Protein AF-A0A2V4DIE8-F1 (afdb_monomer)

Structure (mmCIF, N/CA/C/O backbone):
data_AF-A0A2V4DIE8-F1
#
_entry.id   AF-A0A2V4DIE8-F1
#
loop_
_atom_site.group_PDB
_atom_site.id
_atom_site.type_symbol
_atom_site.label_atom_id
_atom_site.label_alt_id
_atom_site.label_comp_id
_atom_site.label_asym_id
_atom_site.label_entity_id
_atom_site.label_seq_id
_atom_site.pdbx_PDB_ins_code
_atom_site.Cartn_x
_atom_site.Cartn_y
_atom_site.Cartn_z
_atom_site.occupancy
_atom_site.B_iso_or_equiv
_atom_site.auth_seq_id
_atom_site.auth_comp_id
_atom_site.auth_asym_id
_atom_site.auth_atom_id
_atom_site.pdbx_PDB_model_num
ATOM 1 N N . MET A 1 1 ? -5.020 -18.755 2.364 1.00 47.66 1 MET A N 1
ATOM 2 C CA . MET A 1 1 ? -3.792 -18.000 2.712 1.00 47.66 1 MET A CA 1
ATOM 3 C C . MET A 1 1 ? -2.512 -18.781 2.422 1.00 47.66 1 MET A C 1
ATOM 5 O O . MET A 1 1 ? -1.696 -18.248 1.689 1.00 47.66 1 MET A O 1
ATOM 9 N N . MET A 1 2 ? -2.344 -20.028 2.895 1.00 43.94 2 MET A N 1
ATOM 10 C CA . MET A 1 2 ? -1.095 -20.797 2.690 1.00 43.94 2 MET A CA 1
ATOM 11 C C . MET A 1 2 ? -0.651 -20.941 1.221 1.00 43.94 2 MET A C 1
ATOM 13 O O . MET A 1 2 ? 0.518 -20.710 0.936 1.00 43.94 2 MET A O 1
ATOM 17 N N . GLY A 1 3 ? -1.567 -21.222 0.284 1.00 38.16 3 GLY A N 1
ATOM 18 C CA . GLY A 1 3 ? -1.221 -21.309 -1.146 1.00 38.16 3 GLY A CA 1
ATOM 19 C C . GLY A 1 3 ? -0.707 -19.990 -1.746 1.00 38.16 3 GLY A C 1
ATOM 20 O O . GLY A 1 3 ? 0.233 -19.994 -2.527 1.00 38.16 3 GLY A O 1
ATOM 21 N N . ILE A 1 4 ? -1.253 -18.849 -1.308 1.00 44.06 4 ILE A N 1
ATOM 22 C CA . ILE A 1 4 ? -0.818 -17.510 -1.751 1.00 44.06 4 ILE A CA 1
ATOM 23 C C . ILE A 1 4 ? 0.541 -17.145 -1.136 1.00 44.06 4 ILE A C 1
ATOM 25 O O . ILE A 1 4 ? 1.370 -16.521 -1.791 1.00 44.06 4 ILE A O 1
ATOM 29 N N . MET A 1 5 ? 0.791 -17.547 0.114 1.00 45.59 5 MET A N 1
ATOM 30 C CA . MET A 1 5 ? 2.073 -17.310 0.786 1.00 45.59 5 MET A CA 1
ATOM 31 C C . MET A 1 5 ? 3.206 -18.095 0.117 1.00 45.59 5 MET A C 1
ATOM 33 O O . MET A 1 5 ? 4.257 -17.518 -0.144 1.00 45.59 5 MET A O 1
ATOM 37 N N . MET A 1 6 ? 2.960 -19.360 -0.247 1.00 49.91 6 MET A N 1
ATOM 38 C CA . MET A 1 6 ? 3.920 -20.183 -0.992 1.00 49.91 6 MET A CA 1
ATOM 39 C C . MET A 1 6 ? 4.265 -19.579 -2.361 1.00 49.91 6 MET A C 1
ATOM 41 O O . MET A 1 6 ? 5.441 -19.494 -2.695 1.00 49.91 6 MET A O 1
ATOM 45 N N . LEU A 1 7 ? 3.268 -19.091 -3.111 1.00 42.56 7 LEU A N 1
ATOM 46 C CA . LEU A 1 7 ? 3.480 -18.428 -4.408 1.00 42.56 7 LEU A CA 1
ATOM 47 C C . LEU A 1 7 ? 4.322 -17.147 -4.305 1.00 42.56 7 LEU A C 1
ATOM 49 O O . LEU A 1 7 ? 5.025 -16.801 -5.245 1.00 42.56 7 LEU A O 1
ATOM 53 N N . LYS A 1 8 ? 4.273 -16.452 -3.163 1.00 44.28 8 LYS A N 1
ATOM 54 C CA . LYS A 1 8 ? 5.052 -15.228 -2.909 1.00 44.28 8 LYS A CA 1
ATOM 55 C C . LYS A 1 8 ? 6.373 -15.471 -2.168 1.00 44.28 8 LYS A C 1
ATOM 57 O O . LYS A 1 8 ? 6.973 -14.517 -1.684 1.00 44.28 8 LYS A O 1
ATOM 62 N N . GLY A 1 9 ? 6.807 -16.726 -2.015 1.00 49.44 9 GLY A N 1
ATOM 63 C CA . GLY A 1 9 ? 8.042 -17.065 -1.295 1.00 49.44 9 GLY A CA 1
ATOM 64 C C . GLY A 1 9 ? 7.993 -16.782 0.215 1.00 49.44 9 GLY A C 1
ATOM 65 O O . GLY A 1 9 ? 9.024 -16.770 0.884 1.00 49.44 9 GLY A O 1
ATOM 66 N N . ILE A 1 10 ? 6.802 -16.559 0.777 1.00 58.38 10 ILE A N 1
ATOM 67 C CA . ILE A 1 10 ? 6.602 -16.329 2.208 1.00 58.38 10 ILE A CA 1
ATOM 68 C C . ILE A 1 10 ? 6.387 -17.680 2.884 1.00 58.38 10 ILE A C 1
ATOM 70 O O . ILE A 1 10 ? 5.509 -18.448 2.488 1.00 58.38 10 ILE A O 1
ATOM 74 N N . ASN A 1 11 ? 7.149 -17.956 3.947 1.00 67.56 11 ASN A N 1
ATOM 75 C CA . ASN A 1 11 ? 7.040 -19.221 4.666 1.00 67.56 11 ASN A CA 1
ATOM 76 C C . ASN A 1 11 ? 5.596 -19.428 5.190 1.00 67.56 11 ASN A C 1
ATOM 78 O O . ASN A 1 11 ? 5.135 -18.673 6.054 1.00 67.56 11 ASN A O 1
ATOM 82 N N . PRO A 1 12 ? 4.869 -20.455 4.711 1.00 67.50 12 PRO A N 1
ATOM 83 C CA . PRO A 1 12 ? 3.474 -20.696 5.082 1.00 67.50 12 PRO A CA 1
ATOM 84 C C . PRO A 1 12 ? 3.301 -21.025 6.572 1.00 67.50 12 PRO A C 1
ATOM 86 O O . PRO A 1 12 ? 2.209 -20.842 7.113 1.00 67.50 12 PRO A O 1
ATOM 89 N N . MET A 1 13 ? 4.376 -21.424 7.264 1.00 73.81 13 MET A N 1
ATOM 90 C CA . MET A 1 13 ? 4.380 -21.647 8.713 1.00 73.81 13 MET A CA 1
ATOM 91 C C . MET A 1 13 ? 4.001 -20.391 9.504 1.00 73.81 13 MET A C 1
ATOM 93 O O . MET A 1 13 ? 3.447 -20.510 10.595 1.00 73.81 13 MET A O 1
ATOM 97 N N . TYR A 1 14 ? 4.207 -19.186 8.961 1.00 70.50 14 TYR A N 1
ATOM 98 C CA . TYR A 1 14 ? 3.761 -17.950 9.614 1.00 70.50 14 TYR A CA 1
ATOM 99 C C . TYR A 1 14 ? 2.237 -17.892 9.808 1.00 70.50 14 TYR A C 1
ATOM 101 O O . TYR A 1 14 ? 1.768 -17.355 10.811 1.00 70.50 14 TYR A O 1
ATOM 109 N N . GLY A 1 15 ? 1.453 -18.518 8.921 1.00 68.12 15 GLY A N 1
ATOM 110 C CA . GLY A 1 15 ? -0.000 -18.625 9.088 1.00 68.12 15 GLY A CA 1
ATOM 111 C C . GLY A 1 15 ? -0.407 -19.493 10.285 1.00 68.12 15 GLY A C 1
ATOM 112 O O . GLY A 1 15 ? -1.408 -19.212 10.943 1.00 68.12 15 GLY A O 1
ATOM 113 N N . ILE A 1 16 ? 0.397 -20.508 10.616 1.00 77.94 16 ILE A N 1
ATOM 114 C CA . ILE A 1 16 ? 0.177 -21.377 11.780 1.00 77.94 16 ILE A CA 1
ATOM 115 C C . ILE A 1 16 ? 0.420 -20.600 13.077 1.00 77.94 16 ILE A C 1
ATOM 117 O O . ILE A 1 16 ? -0.389 -20.685 14.000 1.00 77.94 16 ILE A O 1
ATOM 121 N N . PHE A 1 17 ? 1.481 -19.789 13.135 1.00 79.06 17 PHE A N 1
ATOM 122 C CA . PHE A 1 17 ? 1.743 -18.919 14.286 1.00 79.06 17 PHE A CA 1
ATOM 123 C C . PHE A 1 17 ? 0.597 -17.938 14.539 1.00 79.06 17 PHE A C 1
ATOM 125 O O . PHE A 1 17 ? 0.179 -17.775 15.684 1.00 79.06 17 PHE A O 1
ATOM 132 N N . PHE A 1 18 ? 0.042 -17.337 13.483 1.00 74.00 18 PHE A N 1
ATOM 133 C CA . PHE A 1 18 ? -1.121 -16.460 13.614 1.00 74.00 18 PHE A CA 1
ATOM 134 C C . PHE A 1 18 ? -2.349 -17.213 14.149 1.00 74.00 18 PHE A C 1
ATOM 136 O O . PHE A 1 18 ? -3.009 -16.741 15.074 1.00 74.00 18 PHE A O 1
ATOM 143 N N . GLY A 1 19 ? -2.616 -18.418 13.632 1.00 79.12 19 GLY A N 1
ATOM 144 C CA . GLY A 1 19 ? -3.687 -19.281 14.137 1.00 79.12 19 GLY A CA 1
ATOM 145 C C . GLY A 1 19 ? -3.530 -19.613 15.625 1.00 79.12 19 GLY A C 1
ATOM 146 O O . GLY A 1 19 ? -4.484 -19.473 16.392 1.00 79.12 19 GLY A O 1
ATOM 147 N N . PHE A 1 20 ? -2.319 -19.975 16.061 1.00 86.75 20 PHE A N 1
ATOM 148 C CA . PHE A 1 20 ? -2.029 -20.219 17.476 1.00 86.75 20 PHE A CA 1
ATOM 149 C C . PHE A 1 20 ? -2.148 -18.963 18.335 1.00 86.75 20 PHE A C 1
ATOM 151 O O . PHE A 1 20 ? -2.645 -19.057 19.452 1.00 86.75 20 PHE A O 1
ATOM 158 N N . ALA A 1 21 ? -1.744 -17.794 17.835 1.00 85.31 21 ALA A N 1
ATOM 159 C CA . ALA A 1 21 ? -1.887 -16.536 18.561 1.00 85.31 21 ALA A CA 1
ATOM 160 C C . ALA A 1 21 ? -3.365 -16.182 18.794 1.00 85.31 21 ALA A C 1
ATOM 162 O O . ALA A 1 21 ? -3.745 -15.828 19.910 1.00 85.31 21 ALA A O 1
ATOM 163 N N . VAL A 1 22 ? -4.219 -16.348 17.776 1.00 85.44 22 VAL A N 1
ATOM 164 C CA . VAL A 1 22 ? -5.671 -16.138 17.901 1.00 85.44 22 VAL A CA 1
ATOM 165 C C . VAL A 1 22 ? -6.292 -17.142 18.872 1.00 85.44 22 VAL A C 1
ATOM 167 O O . VAL A 1 22 ? -7.101 -16.755 19.719 1.00 85.44 22 VAL A O 1
ATOM 170 N N . LEU A 1 23 ? -5.903 -18.418 18.786 1.00 88.12 23 LEU A N 1
ATOM 171 C CA . LEU A 1 23 ? -6.366 -19.448 19.715 1.00 88.12 23 LEU A CA 1
ATOM 172 C C . LEU A 1 23 ? -5.939 -19.125 21.151 1.00 88.12 23 LEU A C 1
ATOM 174 O O . LEU A 1 23 ? -6.773 -19.134 22.051 1.00 88.12 23 LEU A O 1
ATOM 178 N N . ALA A 1 24 ? -4.667 -18.788 21.363 1.00 89.19 24 ALA A N 1
ATOM 179 C CA . ALA A 1 24 ? -4.139 -18.402 22.665 1.00 89.19 24 ALA A CA 1
ATOM 180 C C . ALA A 1 24 ? -4.895 -17.197 23.234 1.00 89.19 24 ALA A C 1
ATOM 182 O O . ALA A 1 24 ? -5.263 -17.216 24.402 1.00 89.19 24 ALA A O 1
ATOM 183 N N . TYR A 1 25 ? -5.204 -16.193 22.410 1.00 88.50 25 TYR A N 1
ATOM 184 C CA . TYR A 1 25 ? -5.989 -15.033 22.829 1.00 88.50 25 TYR A CA 1
ATOM 185 C C . TYR A 1 25 ? -7.385 -15.424 23.348 1.00 88.50 25 TYR A C 1
ATOM 187 O O . TYR A 1 25 ? -7.797 -14.969 24.414 1.00 88.50 25 TYR A O 1
ATOM 195 N N . HIS A 1 26 ? -8.087 -16.324 22.649 1.00 89.31 26 HIS A N 1
ATOM 196 C CA . HIS A 1 26 ? -9.390 -16.834 23.094 1.00 89.31 26 HIS A CA 1
ATOM 197 C C . HIS A 1 26 ? -9.281 -17.694 24.356 1.00 89.31 26 HIS A C 1
ATOM 199 O O . HIS A 1 26 ? -10.092 -17.550 25.267 1.00 89.31 26 HIS A O 1
ATOM 205 N N . LEU A 1 27 ? -8.272 -18.564 24.442 1.00 91.56 27 LEU A N 1
ATOM 206 C CA . LEU A 1 27 ? -8.032 -19.379 25.633 1.00 91.56 27 LEU A CA 1
ATOM 207 C C . LEU A 1 27 ? -7.718 -18.501 26.851 1.00 91.56 27 LEU A C 1
ATOM 209 O O . LEU A 1 27 ? -8.222 -18.768 27.939 1.00 91.56 27 LEU A O 1
ATOM 213 N N . ILE A 1 28 ? -6.946 -17.427 26.672 1.00 91.31 28 ILE A N 1
ATOM 214 C CA . ILE A 1 28 ? -6.676 -16.452 27.730 1.00 91.31 28 ILE A CA 1
ATOM 215 C C . ILE A 1 28 ? -7.978 -15.776 28.177 1.00 91.31 28 ILE A C 1
ATOM 217 O O . ILE A 1 28 ? -8.227 -15.714 29.378 1.00 91.31 28 ILE A O 1
ATOM 221 N N . ASP A 1 29 ? -8.837 -15.325 27.256 1.00 91.69 29 ASP A N 1
ATOM 222 C CA . ASP A 1 29 ? -10.129 -14.734 27.642 1.00 91.69 29 ASP A CA 1
ATOM 223 C C . ASP A 1 29 ? -11.029 -15.729 28.397 1.00 91.69 29 ASP A C 1
ATOM 225 O O . ASP A 1 29 ? -11.666 -15.360 29.382 1.00 91.69 29 ASP A O 1
ATOM 229 N N . ILE A 1 30 ? -11.065 -16.997 27.979 1.00 92.12 30 ILE A N 1
ATOM 230 C CA . ILE A 1 30 ? -11.921 -18.023 28.595 1.00 92.12 30 ILE A CA 1
ATOM 231 C C . ILE A 1 30 ? -11.421 -18.408 29.992 1.00 92.12 30 ILE A C 1
ATOM 233 O O . ILE A 1 30 ? -12.214 -18.479 30.932 1.00 92.12 30 ILE A O 1
ATOM 237 N N . TYR A 1 31 ? -10.122 -18.676 30.137 1.00 94.12 31 TYR A N 1
ATOM 238 C CA . TYR A 1 31 ? -9.574 -19.316 31.335 1.00 94.12 31 TYR A CA 1
ATOM 239 C C . TYR A 1 31 ? -8.941 -18.347 32.339 1.00 94.12 31 TYR A C 1
ATOM 241 O O . TYR A 1 31 ? -8.740 -18.732 33.491 1.00 94.12 31 TYR A O 1
ATOM 249 N N . LEU A 1 32 ? -8.641 -17.100 31.956 1.00 93.56 32 LEU A N 1
ATOM 250 C CA . LEU A 1 32 ? -7.974 -16.119 32.824 1.00 93.56 32 LEU A CA 1
ATOM 251 C C . LEU A 1 32 ? -8.819 -14.841 32.997 1.00 93.56 32 LEU A C 1
ATOM 253 O O . LEU A 1 32 ? -8.506 -13.803 32.409 1.00 93.56 32 LEU A O 1
ATOM 257 N N . PRO A 1 33 ? -9.844 -14.856 33.876 1.00 91.06 33 PRO A N 1
ATOM 258 C CA . PRO A 1 33 ? -10.692 -13.687 34.134 1.00 91.06 33 PRO A CA 1
ATOM 259 C C . PRO A 1 33 ? -9.935 -12.439 34.604 1.00 91.06 33 PRO A C 1
ATOM 261 O O . PRO A 1 33 ? -10.363 -11.313 34.355 1.00 91.06 33 PRO A O 1
ATOM 264 N N . SER A 1 34 ? -8.777 -12.615 35.251 1.00 92.00 34 SER A N 1
ATOM 265 C CA . SER A 1 34 ? -7.902 -11.510 35.668 1.00 92.00 34 SER A CA 1
ATOM 266 C C . SER A 1 34 ? -7.433 -10.641 34.494 1.00 92.00 34 SER A C 1
ATOM 268 O O . SER A 1 34 ? -7.153 -9.454 34.677 1.00 92.00 34 SER A O 1
ATOM 270 N N . LEU A 1 35 ? -7.391 -11.199 33.281 1.00 91.62 35 LEU A N 1
ATOM 271 C CA . LEU A 1 35 ? -6.949 -10.520 32.067 1.00 91.62 35 LEU A CA 1
ATOM 272 C C . LEU A 1 35 ? -8.099 -9.937 31.234 1.00 91.62 35 LEU A C 1
ATOM 274 O O . LEU A 1 35 ? -7.829 -9.276 30.234 1.00 91.62 35 LEU A O 1
ATOM 278 N N . HIS A 1 36 ? -9.360 -10.043 31.673 1.00 92.00 36 HIS A N 1
ATOM 279 C CA . HIS A 1 36 ? -10.513 -9.448 30.968 1.00 92.00 36 HIS A CA 1
ATOM 280 C C . HIS A 1 36 ? -10.398 -7.937 30.777 1.00 92.00 36 HIS A C 1
ATOM 282 O O . HIS A 1 36 ? -10.907 -7.385 29.804 1.00 92.00 36 HIS A O 1
ATOM 288 N N . SER A 1 37 ? -9.678 -7.250 31.667 1.00 88.88 37 SER A N 1
ATOM 289 C CA . SER A 1 37 ? -9.393 -5.818 31.512 1.00 88.88 37 SER A CA 1
ATOM 290 C C . SER A 1 37 ? -8.542 -5.479 30.277 1.00 88.88 37 SER A C 1
ATOM 292 O O . SER A 1 37 ? -8.480 -4.309 29.890 1.00 88.88 37 SER A O 1
ATOM 294 N N . LEU A 1 38 ? -7.893 -6.484 29.682 1.00 87.06 38 LEU A N 1
ATOM 295 C CA . LEU A 1 38 ? -7.101 -6.416 28.460 1.00 87.06 38 LEU A CA 1
ATOM 296 C C . LEU A 1 38 ? -7.812 -7.124 27.297 1.00 87.06 38 LEU A C 1
ATOM 298 O O . LEU A 1 38 ? -7.969 -6.517 26.242 1.00 87.06 38 LEU A O 1
ATOM 302 N N . THR A 1 39 ? -8.272 -8.367 27.485 1.00 91.50 39 THR A N 1
ATOM 303 C CA . THR A 1 39 ? -8.878 -9.184 26.409 1.00 91.50 39 THR A CA 1
ATOM 304 C C . THR A 1 39 ? -10.259 -8.709 25.971 1.00 91.50 39 THR A C 1
ATOM 306 O O . THR A 1 39 ? -10.698 -9.014 24.868 1.00 91.50 39 THR A O 1
ATOM 309 N N . ARG A 1 40 ? -10.942 -7.931 26.815 1.00 94.31 40 ARG A N 1
ATOM 310 C CA . ARG A 1 40 ? -12.259 -7.351 26.519 1.00 94.31 40 ARG A CA 1
ATOM 311 C C . ARG A 1 40 ? -12.229 -5.835 26.470 1.00 94.31 40 ARG A C 1
ATOM 313 O O . ARG A 1 40 ? -13.274 -5.213 26.582 1.00 94.31 40 ARG A O 1
ATOM 320 N N . ASN A 1 41 ? -11.053 -5.218 26.374 1.00 95.50 41 ASN A N 1
ATOM 321 C CA . ASN A 1 41 ? -10.944 -3.777 26.182 1.00 95.50 41 ASN A CA 1
ATOM 322 C C . ASN A 1 41 ? -10.410 -3.484 24.771 1.00 95.50 41 ASN A C 1
ATOM 324 O O . ASN A 1 41 ? -9.214 -3.684 24.540 1.00 95.50 41 ASN A O 1
ATOM 328 N N . PRO A 1 42 ? -11.243 -2.956 23.855 1.00 95.81 42 PRO A N 1
ATOM 329 C CA . PRO A 1 42 ? -10.856 -2.745 22.462 1.00 95.81 42 PRO A CA 1
ATOM 330 C C . PRO A 1 42 ? -9.607 -1.880 22.288 1.00 95.81 42 PRO A C 1
ATOM 332 O O . PRO A 1 42 ? -8.736 -2.199 21.483 1.00 95.81 42 PRO A O 1
ATOM 335 N N . LEU A 1 43 ? -9.484 -0.809 23.078 1.00 95.31 43 LEU A N 1
ATOM 336 C CA . LEU A 1 43 ? -8.370 0.133 22.968 1.00 95.31 43 LEU A CA 1
ATOM 337 C C . LEU A 1 43 ? -7.058 -0.468 23.477 1.00 95.31 43 LEU A C 1
ATOM 339 O O . LEU A 1 43 ? -6.030 -0.350 22.816 1.00 95.31 43 LEU A O 1
ATOM 343 N N . ARG A 1 44 ? -7.082 -1.133 24.637 1.00 94.56 44 ARG A N 1
ATOM 344 C CA . ARG A 1 44 ? -5.886 -1.779 25.200 1.00 94.56 44 ARG A CA 1
ATOM 345 C C . ARG A 1 44 ? -5.449 -2.973 24.363 1.00 94.56 44 ARG A C 1
ATOM 347 O O . ARG A 1 44 ? -4.258 -3.116 24.105 1.00 94.56 44 ARG A O 1
ATOM 354 N N . GLY A 1 45 ? -6.401 -3.798 23.924 1.00 93.69 45 GLY A N 1
ATOM 355 C CA . GLY A 1 45 ? -6.132 -4.913 23.024 1.00 93.69 45 GLY A CA 1
ATOM 356 C C . GLY A 1 45 ? -5.534 -4.430 21.705 1.00 93.69 45 GLY A C 1
ATOM 357 O O . GLY A 1 45 ? -4.510 -4.957 21.270 1.00 93.69 45 GLY A O 1
ATOM 358 N N . GLY A 1 46 ? -6.135 -3.404 21.093 1.00 94.94 46 GLY A N 1
ATOM 359 C CA . GLY A 1 46 ? -5.650 -2.809 19.848 1.00 94.94 46 GLY A CA 1
ATOM 360 C C . GLY A 1 46 ? -4.237 -2.244 19.990 1.00 94.94 46 GLY A C 1
ATOM 361 O O . GLY A 1 46 ? -3.359 -2.609 19.216 1.00 94.94 46 GLY A O 1
ATOM 362 N N . LEU A 1 47 ? -3.984 -1.444 21.034 1.00 95.50 47 LEU A N 1
ATOM 363 C CA . LEU A 1 47 ? -2.661 -0.874 21.311 1.00 95.50 47 LEU A CA 1
ATOM 364 C C . LEU A 1 47 ? -1.594 -1.954 21.517 1.00 95.50 47 LEU A C 1
ATOM 366 O O . LEU A 1 47 ? -0.511 -1.860 20.943 1.00 95.50 47 LEU A O 1
ATOM 370 N N . LEU A 1 48 ? -1.894 -2.982 22.319 1.00 94.00 48 LEU A N 1
ATOM 371 C CA . LEU A 1 48 ? -0.973 -4.095 22.541 1.00 94.00 48 LEU A CA 1
ATOM 372 C C . LEU A 1 48 ? -0.673 -4.824 21.230 1.00 94.00 48 LEU A C 1
ATOM 374 O O . LEU A 1 48 ? 0.481 -5.133 20.952 1.00 94.00 48 LEU A O 1
ATOM 378 N N . THR A 1 49 ? -1.698 -5.063 20.414 1.00 93.88 49 THR A N 1
ATOM 379 C CA . THR A 1 49 ? -1.545 -5.747 19.126 1.00 93.88 49 THR A CA 1
ATOM 380 C C . THR A 1 49 ? -0.683 -4.930 18.169 1.00 93.88 49 THR A C 1
ATOM 382 O O . THR A 1 49 ? 0.276 -5.466 17.622 1.00 93.88 49 THR A O 1
ATOM 385 N N . SER A 1 50 ? -0.948 -3.628 18.025 1.00 95.94 50 SER A N 1
ATOM 386 C CA . SER A 1 50 ? -0.109 -2.727 17.228 1.00 95.94 50 SER A CA 1
ATOM 387 C C . SER A 1 50 ? 1.334 -2.690 17.730 1.00 95.94 50 SER A C 1
ATOM 389 O O . SER A 1 50 ? 2.256 -2.757 16.925 1.00 95.94 50 SER A O 1
ATOM 391 N N . ALA A 1 51 ? 1.557 -2.643 19.047 1.00 96.19 51 ALA A N 1
ATOM 392 C CA . ALA A 1 51 ? 2.905 -2.667 19.608 1.00 96.19 51 ALA A CA 1
ATOM 393 C C . ALA A 1 51 ? 3.632 -3.982 19.289 1.00 96.19 51 ALA A C 1
ATOM 395 O O . ALA A 1 51 ? 4.760 -3.955 18.806 1.00 96.19 51 ALA A O 1
ATOM 396 N N . VAL A 1 52 ? 2.981 -5.130 19.504 1.00 93.62 52 VAL A N 1
ATOM 397 C CA . VAL A 1 52 ? 3.567 -6.453 19.236 1.00 93.62 52 VAL A CA 1
ATOM 398 C C . VAL A 1 52 ? 3.870 -6.629 17.749 1.00 93.62 52 VAL A C 1
ATOM 400 O O . VAL A 1 52 ? 4.987 -7.015 17.404 1.00 93.62 52 VAL A O 1
ATOM 403 N N . VAL A 1 53 ? 2.917 -6.322 16.865 1.00 93.88 53 VAL A N 1
ATOM 404 C CA . VAL A 1 53 ? 3.100 -6.418 15.407 1.00 93.88 53 VAL A CA 1
ATOM 405 C C . VAL A 1 53 ? 4.197 -5.465 14.942 1.00 93.88 53 VAL A C 1
ATOM 407 O O . VAL A 1 53 ? 5.113 -5.888 14.238 1.00 93.88 53 VAL A O 1
ATOM 410 N N . GLY A 1 54 ? 4.147 -4.206 15.382 1.00 96.00 54 GLY A N 1
ATOM 411 C CA . GLY A 1 54 ? 5.119 -3.190 15.002 1.00 96.00 54 GLY A CA 1
ATOM 412 C C . GLY A 1 54 ? 6.537 -3.557 15.423 1.00 96.00 54 GLY A C 1
ATOM 413 O O . GLY A 1 54 ? 7.433 -3.600 14.584 1.00 96.00 54 GLY A O 1
ATOM 414 N N . ILE A 1 55 ? 6.736 -3.912 16.695 1.00 96.06 55 ILE A N 1
ATOM 415 C CA . ILE A 1 55 ? 8.041 -4.346 17.211 1.00 96.06 55 ILE A CA 1
ATOM 416 C C . ILE A 1 55 ? 8.532 -5.589 16.462 1.00 96.06 55 ILE A C 1
ATOM 418 O O . ILE A 1 55 ? 9.694 -5.635 16.069 1.00 96.06 55 ILE A O 1
ATOM 422 N N . SER A 1 56 ? 7.662 -6.571 16.214 1.00 91.62 56 SER A N 1
ATOM 423 C CA . SER A 1 56 ? 8.046 -7.799 15.508 1.00 91.62 56 SER A CA 1
ATOM 424 C C . SER A 1 56 ? 8.547 -7.511 14.092 1.00 91.62 56 SER A C 1
ATOM 426 O O . SER A 1 56 ? 9.599 -8.013 13.705 1.00 91.62 56 SER A O 1
ATOM 428 N N . MET A 1 57 ? 7.840 -6.673 13.327 1.00 93.50 57 MET A N 1
ATOM 429 C CA . MET A 1 57 ? 8.253 -6.314 11.966 1.00 93.50 57 MET A CA 1
ATOM 430 C C . MET A 1 57 ? 9.539 -5.486 11.945 1.00 93.50 57 MET A C 1
ATOM 432 O O . MET A 1 57 ? 10.398 -5.730 11.099 1.00 93.50 57 MET A O 1
ATOM 436 N N . LEU A 1 58 ? 9.700 -4.558 12.894 1.00 94.88 58 LEU A N 1
ATOM 437 C CA . LEU A 1 58 ? 10.932 -3.781 13.039 1.00 94.88 58 LEU A CA 1
ATOM 438 C C . LEU A 1 58 ? 12.127 -4.679 13.378 1.00 94.88 58 LEU A C 1
ATOM 440 O O . LEU A 1 58 ? 13.184 -4.512 12.782 1.00 94.88 58 LEU A O 1
ATOM 444 N N . ILE A 1 59 ? 11.965 -5.654 14.282 1.00 93.25 59 ILE A N 1
ATOM 445 C CA . ILE A 1 59 ? 13.018 -6.628 14.610 1.00 93.25 59 ILE A CA 1
ATOM 446 C C . ILE A 1 59 ? 13.370 -7.462 13.377 1.00 93.25 59 ILE A C 1
ATOM 448 O O . ILE A 1 59 ? 14.545 -7.566 13.035 1.00 93.25 59 ILE A O 1
ATOM 452 N N . ILE A 1 60 ? 12.370 -8.019 12.687 1.00 89.25 60 ILE A N 1
ATOM 453 C CA . ILE A 1 60 ? 12.590 -8.826 11.479 1.00 89.25 60 ILE A CA 1
ATOM 454 C C . ILE A 1 60 ? 13.399 -8.030 10.449 1.00 89.25 60 ILE A C 1
ATOM 456 O O . ILE A 1 60 ? 14.440 -8.510 9.997 1.00 89.25 60 ILE A O 1
ATOM 460 N N . GLY A 1 61 ? 12.980 -6.801 10.138 1.00 90.25 61 GLY A N 1
ATOM 461 C CA . GLY A 1 61 ? 13.680 -5.964 9.167 1.00 90.25 61 GLY A CA 1
ATOM 462 C C . GLY A 1 61 ? 15.067 -5.510 9.624 1.00 90.25 61 GLY A C 1
ATOM 463 O O . GLY A 1 61 ? 16.004 -5.529 8.831 1.00 90.25 61 GLY A O 1
ATOM 464 N N . ALA A 1 62 ? 15.242 -5.178 10.908 1.00 91.75 62 ALA A N 1
ATOM 465 C CA . ALA A 1 62 ? 16.542 -4.804 11.470 1.00 91.75 62 ALA A CA 1
ATOM 466 C C . ALA A 1 62 ? 17.554 -5.964 11.459 1.00 91.75 62 ALA A C 1
ATOM 468 O O . ALA A 1 62 ? 18.753 -5.727 11.350 1.00 91.75 62 ALA A O 1
ATOM 469 N N . THR A 1 63 ? 17.086 -7.216 11.527 1.00 91.44 63 THR A N 1
ATOM 470 C CA . THR A 1 63 ? 17.934 -8.412 11.353 1.00 91.44 63 THR A CA 1
ATOM 471 C C . THR A 1 63 ? 18.213 -8.776 9.888 1.00 91.44 63 THR A C 1
ATOM 473 O O . THR A 1 63 ? 18.815 -9.815 9.625 1.00 91.44 63 THR A O 1
ATOM 476 N N . GLY A 1 64 ? 17.780 -7.950 8.928 1.00 81.44 64 GLY A N 1
ATOM 477 C CA . GLY A 1 64 ? 17.952 -8.196 7.492 1.00 81.44 64 GLY A CA 1
ATOM 478 C C . GLY A 1 64 ? 16.990 -9.241 6.914 1.00 81.44 64 GLY A C 1
ATOM 479 O O . GLY A 1 64 ? 17.166 -9.682 5.781 1.00 81.44 64 GLY A O 1
ATOM 480 N N . GLY A 1 65 ? 15.973 -9.653 7.675 1.00 76.25 65 GLY A N 1
ATOM 481 C CA . GLY A 1 65 ? 14.968 -10.623 7.249 1.00 76.25 65 GLY A CA 1
ATOM 482 C C . GLY A 1 65 ? 13.722 -9.980 6.632 1.00 76.25 65 GLY A C 1
ATOM 483 O O . GLY A 1 65 ? 13.509 -8.773 6.699 1.00 76.25 65 GLY A O 1
ATOM 484 N N . GLY A 1 66 ? 12.842 -10.817 6.074 1.00 69.50 66 GLY A N 1
ATOM 485 C CA . GLY A 1 66 ? 11.493 -10.399 5.669 1.00 69.50 66 GLY A CA 1
ATOM 486 C C . GLY A 1 66 ? 11.376 -9.751 4.285 1.00 69.50 66 GLY A C 1
ATOM 487 O O . GLY A 1 66 ? 10.441 -8.981 4.067 1.00 69.50 66 GLY A O 1
ATOM 488 N N . GLY A 1 67 ? 12.292 -10.053 3.355 1.00 81.44 67 GLY A N 1
ATOM 489 C CA . GLY A 1 67 ? 12.243 -9.547 1.977 1.00 81.44 67 GLY A CA 1
ATOM 490 C C . GLY A 1 67 ? 12.338 -8.025 1.959 1.00 81.44 67 GLY A C 1
ATOM 491 O O . GLY A 1 67 ? 13.318 -7.479 2.443 1.00 81.44 67 GLY A O 1
ATOM 492 N N . THR A 1 68 ? 11.289 -7.343 1.500 1.00 85.75 68 THR A N 1
ATOM 493 C CA . THR A 1 68 ? 11.169 -5.874 1.514 1.00 85.75 68 THR A CA 1
ATOM 494 C C . THR A 1 68 ? 11.499 -5.242 2.875 1.00 85.75 68 THR A C 1
ATOM 496 O O . THR A 1 68 ? 12.067 -4.155 2.927 1.00 85.75 68 THR A O 1
ATOM 499 N N . LEU A 1 69 ? 11.193 -5.913 3.996 1.00 88.19 69 LEU A N 1
ATOM 500 C CA . LEU A 1 69 ? 11.494 -5.392 5.337 1.00 88.19 69 LEU A CA 1
ATOM 501 C C . LEU A 1 69 ? 12.995 -5.289 5.638 1.00 88.19 69 LEU A C 1
ATOM 503 O O . LEU A 1 69 ? 13.370 -4.494 6.501 1.00 88.19 69 LEU A O 1
ATOM 507 N N . SER A 1 70 ? 13.858 -6.033 4.937 1.00 90.62 70 SER A N 1
ATOM 508 C CA . SER A 1 70 ? 15.310 -5.984 5.154 1.00 90.62 70 SER A CA 1
ATOM 509 C C . SER A 1 70 ? 15.884 -4.588 4.911 1.00 90.62 70 SER A C 1
ATOM 511 O O . SER A 1 70 ? 16.940 -4.256 5.450 1.00 90.62 70 SER A O 1
ATOM 513 N N . VAL A 1 71 ? 15.165 -3.741 4.165 1.00 90.50 71 VAL A N 1
ATOM 514 C CA . VAL A 1 71 ? 15.543 -2.353 3.902 1.00 90.50 71 VAL A CA 1
ATOM 515 C C . VAL A 1 71 ? 15.743 -1.535 5.177 1.00 90.50 71 VAL A C 1
ATOM 517 O O . VAL A 1 71 ? 16.542 -0.606 5.185 1.00 90.50 71 VAL A O 1
ATOM 520 N N . ILE A 1 72 ? 15.093 -1.917 6.281 1.00 94.31 72 ILE A N 1
ATOM 521 C CA . ILE A 1 72 ? 15.284 -1.291 7.595 1.00 94.31 72 ILE A CA 1
ATOM 522 C C . ILE A 1 72 ? 16.744 -1.417 8.052 1.00 94.31 72 ILE A C 1
ATOM 524 O O . ILE A 1 72 ? 17.271 -0.496 8.668 1.00 94.31 72 ILE A O 1
ATOM 528 N N . SER A 1 73 ? 17.409 -2.532 7.736 1.00 93.31 73 SER A N 1
ATOM 529 C CA . SER A 1 73 ? 18.833 -2.725 8.038 1.00 93.31 73 SER A CA 1
ATOM 530 C C . SER A 1 73 ? 19.773 -2.049 7.029 1.00 93.31 73 SER A C 1
ATOM 532 O O . SER A 1 73 ? 20.938 -1.830 7.348 1.00 93.31 73 SER A O 1
ATOM 534 N N . ILE A 1 74 ? 19.273 -1.711 5.834 1.00 92.00 74 ILE A N 1
ATOM 535 C CA . ILE A 1 74 ? 20.053 -1.145 4.723 1.00 92.00 74 ILE A CA 1
ATOM 536 C C . ILE A 1 74 ? 20.049 0.391 4.770 1.00 92.00 74 ILE A C 1
ATOM 538 O O . ILE A 1 74 ? 21.109 1.006 4.729 1.00 92.00 74 ILE A O 1
ATOM 542 N N . ASP A 1 75 ? 18.870 1.012 4.883 1.00 93.81 75 ASP A N 1
ATOM 543 C CA . ASP A 1 75 ? 18.690 2.470 4.920 1.00 93.81 75 ASP A CA 1
ATOM 544 C C . ASP A 1 75 ? 17.572 2.856 5.907 1.00 93.81 75 ASP A C 1
ATOM 546 O O . ASP A 1 75 ? 16.442 3.215 5.550 1.00 93.81 75 ASP A O 1
ATOM 550 N N . ALA A 1 76 ? 17.896 2.754 7.199 1.00 94.88 76 ALA A N 1
ATOM 551 C CA . ALA A 1 76 ? 16.984 3.117 8.280 1.00 94.88 76 ALA A CA 1
ATOM 552 C C . ALA A 1 76 ? 16.482 4.577 8.199 1.00 94.88 76 ALA A C 1
ATOM 554 O O . ALA A 1 76 ? 15.284 4.786 8.415 1.00 94.88 76 ALA A O 1
ATOM 555 N N . PRO A 1 77 ? 17.318 5.596 7.888 1.00 95.50 77 PRO A N 1
ATOM 556 C CA . PRO A 1 77 ? 16.850 6.978 7.777 1.00 95.50 77 PRO A CA 1
ATOM 557 C C . PRO A 1 77 ? 15.730 7.166 6.749 1.00 95.50 77 PRO A C 1
ATOM 559 O O . PRO A 1 77 ? 14.698 7.755 7.089 1.00 95.50 77 PRO A O 1
ATOM 562 N N . ARG A 1 78 ? 15.886 6.634 5.525 1.00 95.06 78 ARG A N 1
ATOM 563 C CA . ARG A 1 78 ? 14.824 6.708 4.507 1.00 95.06 78 ARG A CA 1
ATOM 564 C C . ARG A 1 78 ? 13.571 5.971 4.963 1.00 95.06 78 ARG A C 1
ATOM 566 O O . ARG A 1 78 ? 12.478 6.525 4.872 1.00 95.06 78 ARG A O 1
ATOM 573 N N . PHE A 1 79 ? 13.722 4.777 5.538 1.00 96.81 79 PHE A N 1
ATOM 574 C CA . PHE A 1 79 ? 12.597 4.021 6.091 1.00 96.81 79 PHE A CA 1
ATOM 575 C C . PHE A 1 79 ? 11.811 4.794 7.158 1.00 96.81 79 PHE A C 1
ATOM 577 O O . PHE A 1 79 ? 10.587 4.843 7.081 1.00 96.81 79 PHE A O 1
ATOM 584 N N . PHE A 1 80 ? 12.466 5.429 8.133 1.00 96.56 80 PHE A N 1
ATOM 585 C CA . PHE A 1 80 ? 11.750 6.170 9.178 1.00 96.56 80 PHE A CA 1
ATOM 586 C C . PHE A 1 80 ? 11.034 7.409 8.639 1.00 96.56 80 PHE A C 1
ATOM 588 O O . PHE A 1 80 ? 9.933 7.720 9.096 1.00 96.56 80 PHE A O 1
ATOM 595 N N . PHE A 1 81 ? 11.610 8.090 7.645 1.00 96.75 81 PHE A N 1
ATOM 596 C CA . PHE A 1 81 ? 10.911 9.170 6.952 1.00 96.75 81 PHE A CA 1
ATOM 597 C C . PHE A 1 81 ? 9.684 8.636 6.195 1.00 96.75 81 PHE A C 1
ATOM 599 O O . PHE A 1 81 ? 8.583 9.156 6.378 1.00 96.75 81 PHE A O 1
ATOM 606 N N . ALA A 1 82 ? 9.837 7.545 5.434 1.00 97.06 82 ALA A N 1
ATOM 607 C CA . ALA A 1 82 ? 8.721 6.881 4.761 1.00 97.06 82 ALA A CA 1
ATOM 608 C C . ALA A 1 82 ? 7.652 6.374 5.731 1.00 97.06 82 ALA A C 1
ATOM 610 O O . ALA A 1 82 ? 6.470 6.418 5.407 1.00 97.06 82 ALA A O 1
ATOM 611 N N . LEU A 1 83 ? 8.026 5.943 6.937 1.00 97.62 83 LEU A N 1
ATOM 612 C CA . LEU A 1 83 ? 7.081 5.490 7.953 1.00 97.62 83 LEU A CA 1
ATOM 613 C C . LEU A 1 83 ? 6.154 6.620 8.405 1.00 97.62 83 LEU A C 1
ATOM 615 O O . LEU A 1 83 ? 4.952 6.404 8.538 1.00 97.62 83 LEU A O 1
ATOM 619 N N . ILE A 1 84 ? 6.682 7.832 8.587 1.00 96.75 84 ILE A N 1
ATOM 620 C CA . ILE A 1 84 ? 5.873 9.010 8.933 1.00 96.75 84 ILE A CA 1
ATOM 621 C C . ILE A 1 84 ? 4.894 9.332 7.799 1.00 96.75 84 ILE A C 1
ATOM 623 O O . ILE A 1 84 ? 3.703 9.532 8.051 1.00 96.75 84 ILE A O 1
ATOM 627 N N . VAL A 1 85 ? 5.379 9.335 6.554 1.00 96.75 85 VAL A N 1
ATOM 628 C CA . VAL A 1 85 ? 4.544 9.585 5.369 1.00 96.75 85 VAL A CA 1
ATOM 629 C C . VAL A 1 85 ? 3.484 8.491 5.209 1.00 96.75 85 VAL A C 1
ATOM 631 O O . VAL A 1 85 ? 2.323 8.791 4.949 1.00 96.75 85 VAL A O 1
ATOM 634 N N . SER A 1 86 ? 3.839 7.230 5.454 1.00 97.19 86 SER A N 1
ATOM 635 C CA . SER A 1 86 ? 2.921 6.097 5.350 1.00 97.19 86 SER A CA 1
ATOM 636 C C . SER A 1 86 ? 1.847 6.131 6.433 1.00 97.19 86 SER A C 1
ATOM 638 O O . SER A 1 86 ? 0.701 5.799 6.154 1.00 97.19 86 SER A O 1
ATOM 640 N N . ILE A 1 87 ? 2.155 6.582 7.656 1.00 96.19 87 ILE A N 1
ATOM 641 C CA . ILE A 1 87 ? 1.130 6.798 8.691 1.00 96.19 87 ILE A CA 1
ATOM 642 C C . ILE A 1 87 ? 0.098 7.815 8.200 1.00 96.19 87 ILE A C 1
ATOM 644 O O . ILE A 1 87 ? -1.103 7.575 8.329 1.00 96.19 87 ILE A O 1
ATOM 648 N N . PHE A 1 88 ? 0.553 8.932 7.626 1.00 95.44 88 PHE A N 1
ATOM 649 C CA . PHE A 1 88 ? -0.340 9.940 7.064 1.00 95.44 88 PHE A CA 1
ATOM 650 C C . PHE A 1 88 ? -1.193 9.356 5.930 1.00 95.44 88 PHE A C 1
ATOM 652 O O . PHE A 1 88 ? -2.418 9.441 5.976 1.00 95.44 88 PHE A O 1
ATOM 659 N N . ASP A 1 89 ? -0.572 8.702 4.956 1.00 93.94 89 ASP A N 1
ATOM 660 C CA . ASP A 1 89 ? -1.268 8.159 3.792 1.00 93.94 89 ASP A CA 1
ATOM 661 C C . ASP A 1 89 ? -2.259 7.036 4.167 1.00 93.94 89 ASP A C 1
ATOM 663 O O . ASP A 1 89 ? -3.456 7.106 3.889 1.00 93.94 89 ASP A O 1
ATOM 667 N N . ILE A 1 90 ? -1.808 6.032 4.919 1.00 95.44 90 ILE A N 1
ATOM 668 C CA . ILE A 1 90 ? -2.625 4.873 5.297 1.00 95.44 90 ILE A CA 1
ATOM 669 C C . ILE A 1 90 ? -3.757 5.255 6.249 1.00 95.44 90 ILE A C 1
ATOM 671 O O . ILE A 1 90 ? -4.911 4.872 6.031 1.00 95.44 90 ILE A O 1
ATOM 675 N N . VAL A 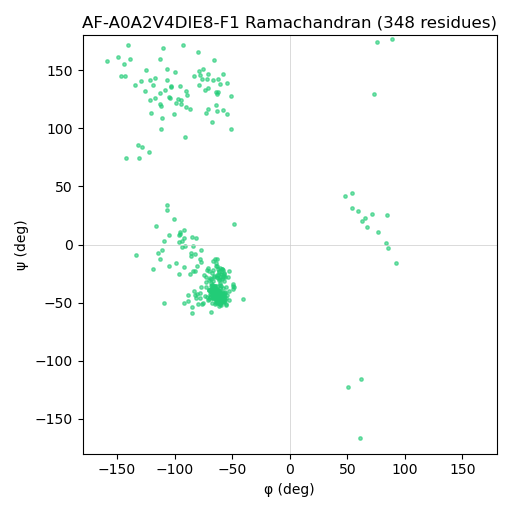1 91 ? -3.447 5.974 7.331 1.00 93.00 91 VAL A N 1
ATOM 676 C CA . VAL A 1 91 ? -4.424 6.233 8.398 1.00 93.00 91 VAL A CA 1
ATOM 677 C C . VAL A 1 91 ? -5.334 7.392 8.021 1.00 93.00 91 VAL A C 1
ATOM 679 O O . VAL A 1 91 ? -6.549 7.284 8.176 1.00 93.00 91 VAL A O 1
ATOM 682 N N . LEU A 1 92 ? -4.783 8.499 7.519 1.00 91.31 92 LEU A N 1
ATOM 683 C CA . LEU A 1 92 ? -5.591 9.673 7.213 1.00 91.31 92 LEU A CA 1
ATOM 684 C C . LEU A 1 92 ? -6.212 9.570 5.822 1.00 91.31 92 LEU A C 1
ATOM 686 O O . LEU A 1 92 ? -7.437 9.594 5.706 1.00 91.31 92 LEU A O 1
ATOM 690 N N . VAL A 1 93 ? -5.393 9.447 4.777 1.00 91.62 93 VAL A N 1
ATOM 691 C CA . VAL A 1 93 ? -5.881 9.537 3.395 1.00 91.62 93 VAL A CA 1
ATOM 692 C C . VAL A 1 93 ? -6.754 8.334 3.060 1.00 91.62 93 VAL A C 1
ATOM 694 O O . VAL A 1 93 ? -7.935 8.507 2.773 1.00 91.62 93 VAL A O 1
ATOM 697 N N . TYR A 1 94 ? -6.239 7.111 3.164 1.00 91.56 94 TYR A N 1
ATOM 698 C CA . TYR A 1 94 ? -6.986 5.936 2.716 1.00 91.56 94 TYR A CA 1
ATOM 699 C C . TYR A 1 94 ? -8.008 5.417 3.730 1.00 91.56 94 TYR A C 1
ATOM 701 O O . TYR A 1 94 ? -9.133 5.110 3.339 1.00 91.56 94 TYR A O 1
ATOM 709 N N . SER A 1 95 ? -7.679 5.330 5.024 1.00 91.69 95 SER A N 1
ATOM 710 C CA . SER A 1 95 ? -8.634 4.784 6.006 1.00 91.69 95 SER A CA 1
ATOM 711 C C . SER A 1 95 ? -9.756 5.763 6.341 1.00 91.69 95 SER A C 1
ATOM 713 O O . SER A 1 95 ? -10.927 5.400 6.315 1.00 91.69 95 SER A O 1
ATOM 715 N N . ILE A 1 96 ? -9.427 7.010 6.685 1.00 90.81 96 ILE A N 1
ATOM 716 C CA . ILE A 1 96 ? -10.428 7.971 7.166 1.00 90.81 96 ILE A CA 1
ATOM 717 C C . ILE A 1 96 ? -11.213 8.576 5.997 1.00 90.81 96 ILE A C 1
ATOM 719 O O . ILE A 1 96 ? -12.450 8.563 6.028 1.00 90.81 96 ILE A O 1
ATOM 723 N N . PHE A 1 97 ? -10.515 9.085 4.977 1.00 89.19 97 PHE A N 1
ATOM 724 C CA . PHE A 1 97 ? -11.159 9.683 3.807 1.00 89.19 97 PHE A CA 1
ATOM 725 C C . PHE A 1 97 ? -11.532 8.637 2.761 1.00 89.19 97 PHE A C 1
ATOM 727 O O . PHE A 1 97 ? -12.708 8.550 2.433 1.00 89.19 97 PHE A O 1
ATOM 734 N N . GLY A 1 98 ? -10.591 7.808 2.306 1.00 87.88 98 GLY A N 1
ATOM 735 C CA . GLY A 1 98 ? -10.790 6.838 1.223 1.00 87.88 98 GLY A CA 1
ATOM 736 C C . GLY A 1 98 ? -11.908 5.823 1.477 1.00 87.88 98 GLY A C 1
ATOM 737 O O . GLY A 1 98 ? -12.672 5.514 0.570 1.00 87.88 98 GLY A O 1
ATOM 738 N N . MET A 1 99 ? -12.075 5.356 2.718 1.00 88.75 99 MET A N 1
ATOM 739 C CA . MET A 1 99 ? -13.192 4.474 3.096 1.00 88.75 99 MET A CA 1
ATOM 740 C C . MET A 1 99 ? -14.434 5.220 3.610 1.00 88.75 99 MET A C 1
ATOM 742 O O . MET A 1 99 ? -15.379 4.592 4.082 1.00 88.75 99 MET A O 1
ATOM 746 N N . MET A 1 100 ? -14.446 6.557 3.573 1.00 88.62 100 MET A N 1
ATOM 747 C CA . MET A 1 100 ? -15.567 7.402 4.016 1.00 88.62 100 MET A CA 1
ATOM 748 C C . MET A 1 100 ? -15.976 7.223 5.487 1.00 88.62 100 MET A C 1
ATOM 750 O O . MET A 1 100 ? -17.131 7.446 5.859 1.00 88.62 100 MET A O 1
ATOM 754 N N . ILE A 1 101 ? -15.035 6.844 6.352 1.00 88.69 101 ILE A N 1
ATOM 755 C CA . ILE A 1 101 ? -15.311 6.574 7.771 1.00 88.69 101 ILE A CA 1
ATOM 756 C C . ILE A 1 101 ? -15.347 7.868 8.601 1.00 88.69 101 ILE A C 1
ATOM 758 O O . ILE A 1 101 ? -15.986 7.921 9.659 1.00 88.69 101 ILE A O 1
ATOM 762 N N . TRP A 1 102 ? -14.706 8.940 8.124 1.00 91.06 102 TRP A N 1
ATOM 763 C CA . TRP A 1 102 ? -14.557 10.209 8.847 1.00 91.06 102 TRP A CA 1
ATOM 764 C C . TRP A 1 102 ? -15.841 10.796 9.479 1.00 91.06 102 TRP A C 1
ATOM 766 O O . TRP A 1 102 ? -15.738 11.310 10.597 1.00 91.06 102 TRP A O 1
ATOM 776 N N . PRO A 1 103 ? -17.061 10.700 8.896 1.00 90.75 103 PRO A N 1
ATOM 777 C CA . PRO A 1 103 ? -18.260 11.269 9.520 1.00 90.75 103 PRO A CA 1
ATOM 778 C C . PRO A 1 103 ? -18.661 10.551 10.817 1.00 90.75 103 PRO A C 1
ATOM 780 O O . PRO A 1 103 ? -19.333 11.140 11.674 1.00 90.75 103 PRO A O 1
ATOM 783 N N . PHE A 1 104 ? -18.255 9.286 10.958 1.00 90.25 104 PHE A N 1
ATOM 784 C CA . PHE A 1 104 ? -18.670 8.374 12.023 1.00 90.25 104 PHE A CA 1
ATOM 785 C C . PHE A 1 104 ? -17.587 8.160 13.085 1.00 90.25 104 PHE A C 1
ATOM 787 O O . PHE A 1 104 ? -17.911 7.753 14.203 1.00 90.25 104 PHE A O 1
ATOM 794 N N . ILE A 1 105 ? -16.321 8.471 12.779 1.00 89.94 105 ILE A N 1
ATOM 795 C CA . ILE A 1 105 ? -15.167 8.071 13.598 1.00 89.94 105 ILE A CA 1
ATOM 796 C C . ILE A 1 105 ? -15.248 8.556 15.049 1.00 89.94 105 ILE A C 1
ATOM 798 O O . ILE A 1 105 ? -15.060 7.762 15.964 1.00 89.94 105 ILE A O 1
ATOM 802 N N . CYS A 1 106 ? -15.622 9.816 15.295 1.00 90.50 106 CYS A N 1
ATOM 803 C CA . CYS A 1 106 ? -15.710 10.349 16.660 1.00 90.50 106 CYS A CA 1
ATOM 804 C C . CYS A 1 106 ? -16.817 9.669 17.480 1.00 90.50 106 CYS A C 1
ATOM 806 O O . CYS A 1 106 ? -16.643 9.395 18.669 1.00 90.50 106 CYS A O 1
ATOM 808 N N . SER A 1 107 ? -17.964 9.394 16.850 1.00 90.88 107 SER A N 1
ATOM 809 C CA . SER A 1 107 ? -19.094 8.721 17.498 1.00 90.88 107 SER A CA 1
ATOM 810 C C . SER A 1 107 ? -18.764 7.262 17.802 1.00 90.88 107 SER A C 1
ATOM 812 O O . SER A 1 107 ? -19.010 6.805 18.919 1.00 90.88 107 SER A O 1
ATOM 814 N N . ALA A 1 108 ? -18.161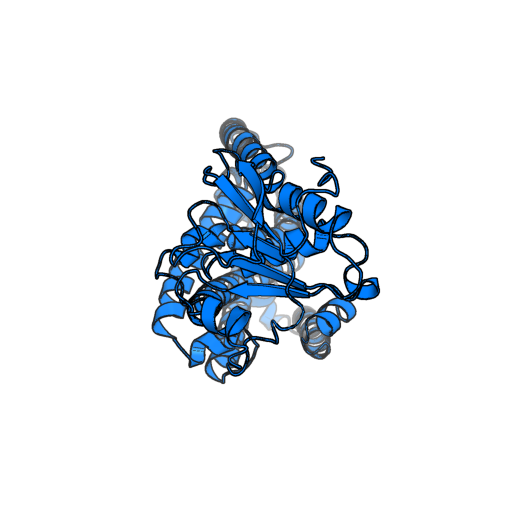 6.559 16.839 1.00 91.94 108 ALA A N 1
ATOM 815 C CA . ALA A 1 108 ? -17.706 5.187 17.007 1.00 91.94 108 ALA A CA 1
ATOM 816 C C . ALA A 1 108 ? -16.629 5.089 18.096 1.00 91.94 108 ALA A C 1
ATOM 818 O O . ALA A 1 108 ? -16.763 4.282 19.010 1.00 91.94 108 ALA A O 1
ATOM 819 N N . TRP A 1 109 ? -15.620 5.966 18.072 1.00 93.69 109 TRP A N 1
ATOM 820 C CA . TRP A 1 109 ? -14.518 5.972 19.037 1.00 93.69 109 TRP A CA 1
ATOM 821 C C . TRP A 1 109 ? -14.997 6.094 20.483 1.00 93.69 109 TRP A C 1
ATOM 823 O O . TRP A 1 109 ? -14.560 5.341 21.354 1.00 93.69 109 TRP A O 1
ATOM 833 N N . LYS A 1 110 ? -15.952 6.999 20.739 1.00 93.44 110 LYS A N 1
ATOM 834 C CA . LYS A 1 110 ? -16.549 7.143 22.070 1.00 9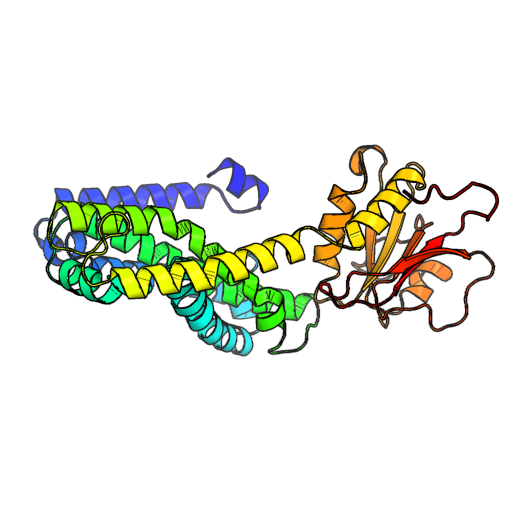3.44 110 LYS A CA 1
ATOM 835 C C . LYS A 1 110 ? -17.151 5.819 22.549 1.00 93.44 110 LYS A C 1
ATOM 837 O O . LYS A 1 110 ? -16.875 5.397 23.668 1.00 93.44 110 LYS A O 1
ATOM 842 N N . LYS A 1 111 ? -17.911 5.127 21.695 1.00 94.00 111 LYS A N 1
ATOM 843 C CA . LYS A 1 111 ? -18.525 3.839 22.049 1.00 94.00 111 LYS A CA 1
ATOM 844 C C . LYS A 1 111 ? -17.517 2.710 22.186 1.00 94.00 111 LYS A C 1
ATOM 846 O O . LYS A 1 111 ? -17.595 1.972 23.161 1.00 94.00 111 LYS A O 1
ATOM 851 N N . ILE A 1 112 ? -16.506 2.649 21.328 1.00 94.81 112 ILE A N 1
ATOM 852 C CA . ILE A 1 112 ? -15.387 1.705 21.462 1.00 94.81 112 ILE A CA 1
ATOM 853 C C . ILE A 1 112 ? -14.703 1.857 22.830 1.00 94.81 112 ILE A C 1
ATOM 855 O O . ILE A 1 112 ? -14.396 0.858 23.473 1.00 94.81 112 ILE A O 1
ATOM 859 N N . SER A 1 113 ? -14.506 3.093 23.305 1.00 92.62 113 SER A N 1
ATOM 860 C CA . SER A 1 113 ? -13.863 3.357 24.602 1.00 92.62 113 SER A CA 1
ATOM 861 C C . SER A 1 113 ? -14.703 2.942 25.819 1.00 92.62 113 SER A C 1
ATOM 863 O O . SER A 1 113 ? -14.152 2.601 26.866 1.00 92.62 113 SER A O 1
ATOM 865 N N . GLU A 1 114 ? -16.031 2.959 25.678 1.00 91.56 114 GLU A N 1
ATOM 866 C CA . GLU A 1 114 ? -16.995 2.593 26.724 1.00 91.56 114 GLU A CA 1
ATOM 867 C C . GLU A 1 114 ? -17.273 1.079 26.746 1.00 91.56 114 GLU A C 1
ATOM 869 O O . GLU A 1 114 ? -17.640 0.527 27.785 1.00 91.56 114 GLU A O 1
ATOM 874 N N . THR A 1 115 ? -17.083 0.402 25.612 1.00 93.19 115 THR A N 1
ATOM 875 C CA . THR A 1 115 ? -17.451 -1.002 25.426 1.00 93.19 115 THR A CA 1
ATOM 876 C C . THR A 1 115 ? -16.418 -1.939 26.053 1.00 93.19 115 THR A C 1
ATOM 878 O O . THR A 1 115 ? -15.207 -1.742 25.917 1.00 93.19 115 THR A O 1
ATOM 881 N N . LYS A 1 116 ? -16.900 -2.985 26.738 1.00 93.38 116 LYS A N 1
ATOM 882 C CA . LYS A 1 116 ? -16.057 -4.052 27.289 1.00 93.38 116 LYS A CA 1
ATOM 883 C C . LYS A 1 116 ? -16.573 -5.447 26.937 1.00 93.38 116 LYS A C 1
ATOM 885 O O . LYS A 1 116 ? -17.135 -6.137 27.786 1.00 93.38 116 LYS A O 1
ATOM 890 N N . ASP A 1 117 ? -16.391 -5.860 25.691 1.00 94.25 117 ASP A N 1
ATOM 891 C CA . ASP A 1 117 ? -16.775 -7.182 25.196 1.00 94.25 117 ASP A CA 1
ATOM 892 C C . ASP A 1 117 ? -15.706 -7.780 24.269 1.00 94.25 117 ASP A C 1
ATOM 894 O O . ASP A 1 117 ? -14.846 -7.090 23.711 1.00 94.25 117 ASP A O 1
ATOM 898 N N . MET A 1 118 ? -15.758 -9.103 24.125 1.00 91.88 118 MET A N 1
ATOM 899 C CA . MET A 1 118 ? -14.820 -9.853 23.295 1.00 91.88 118 MET A CA 1
ATOM 900 C C . MET A 1 118 ? -15.006 -9.579 21.790 1.00 91.88 118 MET A C 1
ATOM 902 O O . MET A 1 118 ? -14.000 -9.322 21.136 1.00 91.88 118 MET A O 1
ATOM 906 N N . PRO A 1 119 ? -16.230 -9.551 21.216 1.00 94.31 119 PRO A N 1
ATOM 907 C CA . PRO A 1 119 ? -16.406 -9.277 19.785 1.00 94.31 119 PRO A CA 1
ATOM 908 C C . PRO A 1 119 ? -15.846 -7.921 19.332 1.00 94.31 119 PRO A C 1
ATOM 910 O O . PRO A 1 119 ? -15.077 -7.872 18.371 1.00 94.31 119 PRO A O 1
ATOM 913 N N . THR A 1 120 ? -16.152 -6.827 20.044 1.00 95.81 120 THR A N 1
ATOM 914 C CA . THR A 1 120 ? -15.600 -5.497 19.711 1.00 95.81 120 THR A CA 1
ATOM 915 C C . THR A 1 120 ? -14.085 -5.487 19.853 1.00 95.81 120 THR A C 1
ATOM 917 O O . THR A 1 120 ? -13.389 -4.923 19.008 1.00 95.81 120 THR A O 1
ATOM 920 N N . THR A 1 121 ? -13.555 -6.132 20.897 1.00 95.62 121 THR A N 1
ATOM 921 C CA . THR A 1 121 ? -12.105 -6.199 21.107 1.00 95.62 121 THR A CA 1
ATOM 922 C C . THR A 1 121 ? -11.420 -6.995 20.004 1.00 95.62 121 THR A C 1
ATOM 924 O O . THR A 1 121 ? -10.416 -6.537 19.468 1.00 95.62 121 THR A O 1
ATOM 927 N N . PHE A 1 122 ? -11.986 -8.130 19.599 1.00 94.25 122 PHE A N 1
ATOM 928 C CA . PHE A 1 122 ? -11.451 -8.964 18.527 1.00 94.25 122 PHE A CA 1
ATOM 929 C C . PHE A 1 122 ? -11.398 -8.224 17.178 1.00 94.25 122 PHE A C 1
ATOM 931 O O . PHE A 1 122 ? -10.403 -8.289 16.450 1.00 94.2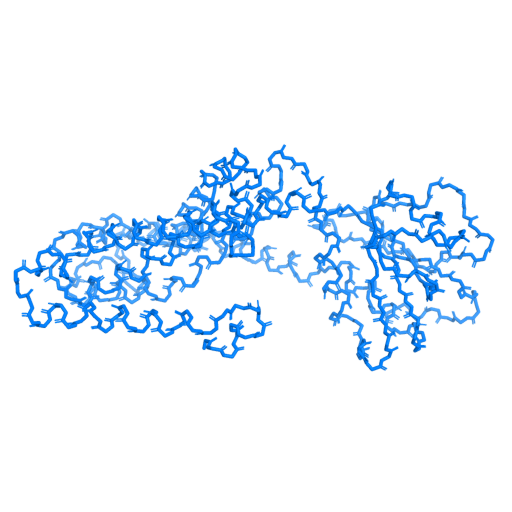5 122 PHE A O 1
ATOM 938 N N . LEU A 1 123 ? -12.442 -7.458 16.852 1.00 95.62 123 LEU A N 1
ATOM 939 C CA . LEU A 1 123 ? -12.449 -6.620 15.653 1.00 95.62 123 LEU A CA 1
ATOM 940 C C . LEU A 1 123 ? -11.418 -5.488 15.758 1.00 95.62 123 LEU A C 1
ATOM 942 O O . LEU A 1 123 ? -10.674 -5.251 14.809 1.00 95.62 123 LEU A O 1
ATOM 946 N N . ALA A 1 124 ? -11.301 -4.848 16.925 1.00 96.12 124 ALA A N 1
ATOM 947 C CA . ALA A 1 124 ? -10.320 -3.792 17.157 1.00 96.12 124 ALA A CA 1
ATOM 948 C C . ALA A 1 124 ? -8.868 -4.288 17.049 1.00 96.12 124 ALA A C 1
ATOM 950 O O . ALA A 1 124 ? -8.063 -3.620 16.404 1.00 96.12 124 ALA A O 1
ATOM 951 N N . ILE A 1 125 ? -8.524 -5.457 17.610 1.00 95.06 125 ILE A N 1
ATOM 952 C CA . ILE A 1 125 ? -7.173 -6.033 17.465 1.00 95.06 125 ILE A CA 1
ATOM 953 C C . ILE A 1 125 ? -6.872 -6.407 16.015 1.00 95.06 125 ILE A C 1
ATOM 955 O O . ILE A 1 125 ? -5.754 -6.197 15.555 1.00 95.06 125 ILE A O 1
ATOM 959 N N . THR A 1 126 ? -7.870 -6.907 15.282 1.00 94.00 126 THR A N 1
ATOM 960 C CA . THR A 1 126 ? -7.717 -7.273 13.870 1.00 94.00 126 THR A CA 1
ATOM 961 C C . THR A 1 126 ? -7.408 -6.035 13.036 1.00 94.00 126 THR A C 1
ATOM 963 O O . THR A 1 126 ? -6.417 -6.017 12.310 1.00 94.00 126 THR A O 1
ATOM 966 N N . ILE A 1 127 ? -8.207 -4.973 13.190 1.00 96.00 127 ILE A N 1
ATOM 967 C CA . ILE A 1 127 ? -7.992 -3.694 12.502 1.00 96.00 127 ILE A CA 1
ATOM 968 C C . ILE A 1 127 ? -6.625 -3.121 12.882 1.00 96.00 127 ILE A C 1
ATOM 970 O O . ILE A 1 127 ? -5.817 -2.852 12.003 1.00 96.00 127 ILE A O 1
ATOM 974 N N . ALA A 1 128 ? -6.328 -3.001 14.178 1.00 96.69 128 ALA A N 1
ATOM 975 C CA . ALA A 1 128 ? -5.078 -2.421 14.665 1.00 96.69 128 ALA A CA 1
ATOM 976 C C . ALA A 1 128 ? -3.838 -3.181 14.161 1.00 96.69 128 ALA A C 1
ATOM 978 O O . ALA A 1 128 ? -2.882 -2.562 13.697 1.00 96.69 128 ALA A O 1
ATOM 979 N N . GLY A 1 129 ? -3.871 -4.517 14.196 1.00 95.00 129 GLY A N 1
ATOM 980 C CA . GLY A 1 129 ? -2.782 -5.363 13.716 1.00 95.00 129 GLY A CA 1
ATOM 981 C C . GLY A 1 129 ? -2.536 -5.214 12.216 1.00 95.00 129 GLY A C 1
ATOM 982 O O . GLY A 1 129 ? -1.398 -4.978 11.808 1.00 95.00 129 GLY A O 1
ATOM 983 N N . PHE A 1 130 ? -3.588 -5.293 11.394 1.00 95.44 130 PHE A N 1
ATOM 984 C CA . PHE A 1 130 ? -3.451 -5.120 9.945 1.00 95.44 130 PHE A CA 1
ATOM 985 C C . PHE A 1 130 ? -3.043 -3.698 9.568 1.00 95.44 130 PHE A C 1
ATOM 987 O O . PHE A 1 130 ? -2.140 -3.544 8.751 1.00 95.44 130 PHE A O 1
ATOM 994 N N . THR A 1 131 ? -3.634 -2.667 10.179 1.00 97.12 131 THR A N 1
ATOM 995 C CA . THR A 1 131 ? -3.247 -1.275 9.925 1.00 97.12 131 THR A CA 1
ATOM 996 C C . THR A 1 131 ? -1.768 -1.064 10.222 1.00 97.12 131 THR A C 1
ATOM 998 O O . THR A 1 131 ? -1.048 -0.568 9.363 1.00 97.12 131 THR A O 1
ATOM 1001 N N . THR A 1 132 ? -1.279 -1.511 11.385 1.00 97.56 132 THR A N 1
ATOM 1002 C CA . THR A 1 132 ? 0.146 -1.402 11.724 1.00 97.56 132 THR A CA 1
ATOM 1003 C C . THR A 1 132 ? 1.034 -2.148 10.731 1.00 97.56 132 THR A C 1
ATOM 1005 O O . THR A 1 132 ? 2.032 -1.589 10.275 1.00 97.56 132 THR A O 1
ATOM 1008 N N . ALA A 1 133 ? 0.675 -3.384 10.372 1.00 95.06 133 ALA A N 1
ATOM 1009 C CA . ALA A 1 133 ? 1.471 -4.175 9.443 1.00 95.06 133 ALA A CA 1
ATOM 1010 C C . ALA A 1 133 ? 1.553 -3.530 8.054 1.00 95.06 133 ALA A C 1
ATOM 1012 O O . ALA A 1 133 ? 2.634 -3.440 7.476 1.00 95.06 133 ALA A O 1
ATOM 1013 N N . ILE A 1 134 ? 0.425 -3.041 7.540 1.00 96.06 134 ILE A N 1
ATOM 1014 C CA . ILE A 1 134 ? 0.345 -2.405 6.224 1.00 96.06 134 ILE A CA 1
ATOM 1015 C C . ILE A 1 134 ? 1.121 -1.085 6.219 1.00 96.06 134 ILE A C 1
ATOM 1017 O O . ILE A 1 134 ? 1.887 -0.858 5.289 1.00 96.06 134 ILE A O 1
ATOM 1021 N N . THR A 1 135 ? 0.999 -0.252 7.257 1.00 97.75 135 THR A N 1
ATOM 1022 C CA . THR A 1 135 ? 1.775 0.995 7.369 1.00 97.75 135 THR A CA 1
ATOM 1023 C C . THR A 1 135 ? 3.282 0.737 7.331 1.00 97.75 135 THR A C 1
ATOM 1025 O O . THR A 1 135 ? 4.006 1.373 6.570 1.00 97.75 135 THR A O 1
ATOM 1028 N N . ILE A 1 136 ? 3.777 -0.229 8.111 1.00 97.25 136 ILE A N 1
ATOM 1029 C CA . ILE A 1 136 ? 5.211 -0.558 8.116 1.00 97.25 136 ILE A CA 1
ATOM 1030 C C . ILE A 1 136 ? 5.642 -1.137 6.767 1.00 97.25 136 ILE A C 1
ATOM 1032 O O . ILE A 1 136 ? 6.701 -0.783 6.253 1.00 97.25 136 ILE A O 1
ATOM 1036 N N . TYR A 1 137 ? 4.824 -2.016 6.188 1.00 94.94 137 TYR A N 1
ATOM 1037 C CA . TYR A 1 137 ? 5.121 -2.634 4.903 1.00 94.94 137 TYR A CA 1
ATOM 1038 C C . TYR A 1 137 ? 5.194 -1.611 3.767 1.00 94.94 137 TYR A C 1
ATOM 1040 O O . TYR A 1 137 ? 6.143 -1.653 2.995 1.00 94.94 137 TYR A O 1
ATOM 1048 N N . VAL A 1 138 ? 4.245 -0.673 3.677 1.00 95.50 138 VAL A N 1
ATOM 1049 C CA . VAL A 1 138 ? 4.244 0.368 2.635 1.00 95.50 138 VAL A CA 1
ATOM 1050 C C . VAL A 1 138 ? 5.459 1.284 2.771 1.00 95.50 138 VAL A C 1
ATOM 1052 O O . VAL A 1 138 ? 6.103 1.585 1.770 1.00 95.50 138 VAL A O 1
ATOM 1055 N N . ALA A 1 139 ? 5.836 1.652 3.998 1.00 97.00 139 ALA A N 1
ATOM 1056 C CA . ALA A 1 139 ? 7.062 2.408 4.237 1.00 97.00 139 ALA A CA 1
ATOM 1057 C C . ALA A 1 139 ? 8.318 1.648 3.783 1.00 97.00 139 ALA A C 1
ATOM 1059 O O . ALA A 1 139 ? 9.180 2.213 3.115 1.00 97.00 139 ALA A O 1
ATOM 1060 N N . ALA A 1 140 ? 8.409 0.355 4.112 1.00 94.94 140 ALA A N 1
ATOM 1061 C CA . ALA A 1 140 ? 9.505 -0.492 3.654 1.00 94.94 140 ALA A CA 1
ATOM 1062 C C . ALA A 1 140 ? 9.510 -0.636 2.126 1.00 94.94 140 ALA A C 1
ATOM 1064 O O . ALA A 1 140 ? 10.573 -0.578 1.520 1.00 94.94 140 ALA A O 1
ATOM 1065 N N . LEU A 1 141 ? 8.339 -0.773 1.503 1.00 90.81 141 LEU A N 1
ATOM 1066 C CA . LEU A 1 141 ? 8.196 -0.894 0.056 1.00 90.81 141 LEU A CA 1
ATOM 1067 C C . LEU A 1 141 ? 8.709 0.354 -0.660 1.00 90.81 141 LEU A C 1
ATOM 1069 O O . LEU A 1 141 ? 9.559 0.232 -1.531 1.00 90.81 141 LEU A O 1
ATOM 1073 N N . TRP A 1 142 ? 8.280 1.549 -0.250 1.00 92.75 142 TRP A N 1
ATOM 1074 C CA . TRP A 1 142 ? 8.770 2.791 -0.852 1.00 92.75 142 TRP A CA 1
ATOM 1075 C C . TRP A 1 142 ? 10.286 2.942 -0.730 1.00 92.75 142 TRP A C 1
ATOM 1077 O O . TRP A 1 142 ? 10.942 3.320 -1.697 1.00 92.75 142 TRP A O 1
ATOM 1087 N N . THR A 1 143 ? 10.864 2.615 0.428 1.00 93.81 143 THR A N 1
ATOM 1088 C CA . THR A 1 143 ? 12.321 2.671 0.598 1.00 93.81 143 THR A CA 1
ATOM 1089 C C . THR A 1 143 ? 13.028 1.635 -0.268 1.00 93.81 143 THR A C 1
ATOM 1091 O O . THR A 1 143 ? 14.011 1.964 -0.928 1.00 93.81 143 THR A O 1
ATOM 1094 N N . TYR A 1 144 ? 12.531 0.399 -0.284 1.00 88.50 144 TYR A N 1
ATOM 1095 C CA . TYR A 1 144 ? 13.115 -0.710 -1.034 1.00 88.50 144 TYR A CA 1
ATOM 1096 C C . TYR A 1 144 ? 13.131 -0.422 -2.538 1.00 88.50 144 TYR A C 1
ATOM 1098 O O . TYR A 1 144 ? 14.192 -0.471 -3.157 1.00 88.50 144 TYR A O 1
ATOM 1106 N N . GLU A 1 145 ? 11.989 -0.021 -3.094 1.00 83.38 145 GLU A N 1
ATOM 1107 C CA . GLU A 1 145 ? 11.864 0.316 -4.514 1.00 83.38 145 GLU A CA 1
ATOM 1108 C C . GLU A 1 145 ? 12.697 1.554 -4.869 1.00 83.38 145 GLU A C 1
ATOM 1110 O O . GLU A 1 145 ? 13.344 1.584 -5.912 1.00 83.38 145 GLU A O 1
ATOM 1115 N N . SER A 1 146 ? 12.806 2.541 -3.966 1.00 86.75 146 SER A N 1
ATOM 1116 C CA . SER A 1 146 ? 13.679 3.701 -4.203 1.00 86.75 146 SER A CA 1
ATOM 1117 C C . SER A 1 146 ? 15.147 3.325 -4.386 1.00 86.75 146 SER A C 1
ATOM 1119 O O . SER A 1 146 ? 15.854 3.966 -5.157 1.00 86.75 146 SER A O 1
ATOM 1121 N N . ILE A 1 147 ? 15.612 2.292 -3.677 1.00 85.81 147 ILE A N 1
ATOM 1122 C CA . ILE A 1 147 ? 16.998 1.829 -3.750 1.00 85.81 147 ILE A CA 1
ATOM 1123 C C . ILE A 1 147 ? 17.204 1.014 -5.024 1.00 85.81 147 ILE A C 1
ATOM 1125 O O . ILE A 1 147 ? 18.181 1.237 -5.733 1.00 85.81 147 ILE A O 1
ATOM 1129 N N . ILE A 1 148 ? 16.289 0.091 -5.327 1.00 80.38 148 ILE A N 1
ATOM 1130 C CA . ILE A 1 148 ? 16.425 -0.798 -6.488 1.00 80.38 148 ILE A CA 1
ATOM 1131 C C . ILE A 1 148 ? 16.297 -0.032 -7.799 1.00 80.38 148 ILE A C 1
ATOM 1133 O O . ILE A 1 148 ? 17.028 -0.317 -8.745 1.00 80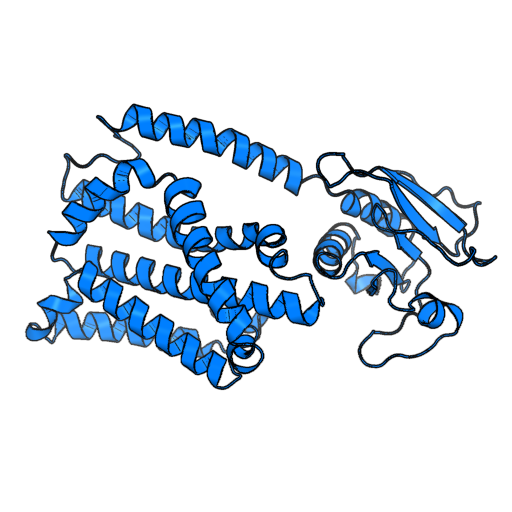.38 148 ILE A O 1
ATOM 1137 N N . TRP A 1 149 ? 15.409 0.956 -7.856 1.00 73.19 149 TRP A N 1
ATOM 1138 C CA . TRP A 1 149 ? 15.204 1.767 -9.053 1.00 73.19 149 TRP A CA 1
ATOM 1139 C C . TRP A 1 149 ? 16.075 3.014 -9.104 1.00 73.19 149 TRP A C 1
ATOM 1141 O O . TRP A 1 149 ? 15.979 3.767 -10.069 1.00 73.19 149 TRP A O 1
ATOM 1151 N N . ASN A 1 150 ? 16.899 3.245 -8.076 1.00 76.19 150 ASN A N 1
ATOM 1152 C CA . ASN A 1 150 ? 17.639 4.492 -7.902 1.00 76.19 150 ASN A CA 1
ATOM 1153 C C . ASN A 1 150 ? 16.727 5.727 -8.076 1.00 76.19 150 ASN A C 1
ATOM 1155 O O . ASN A 1 150 ? 17.085 6.696 -8.741 1.00 76.19 150 ASN A O 1
ATOM 1159 N N . ALA A 1 151 ? 15.513 5.656 -7.523 1.00 77.88 151 ALA A N 1
ATOM 1160 C CA . ALA A 1 151 ? 14.490 6.675 -7.713 1.00 77.88 151 ALA A CA 1
ATOM 1161 C C . ALA A 1 151 ? 14.737 7.899 -6.823 1.00 77.88 151 ALA A C 1
ATOM 1163 O O . ALA A 1 151 ? 15.220 7.789 -5.688 1.00 77.88 151 ALA A O 1
ATOM 1164 N N . ASP A 1 152 ? 14.314 9.064 -7.312 1.00 81.25 152 ASP A N 1
ATOM 1165 C CA . ASP A 1 152 ? 14.455 10.318 -6.583 1.00 81.25 152 ASP A CA 1
ATOM 1166 C C . ASP A 1 152 ? 13.672 10.317 -5.264 1.00 81.25 152 ASP A C 1
ATOM 1168 O O . ASP A 1 152 ? 12.472 10.020 -5.183 1.00 81.25 152 ASP A O 1
ATOM 1172 N N . TRP A 1 153 ? 14.361 10.727 -4.201 1.00 83.56 153 TRP A N 1
ATOM 1173 C CA . TRP A 1 153 ? 13.783 10.891 -2.874 1.00 83.56 153 TRP A CA 1
ATOM 1174 C C . TRP A 1 153 ? 13.366 12.351 -2.635 1.00 83.56 153 TRP A C 1
ATOM 1176 O O . TRP A 1 153 ? 14.162 13.246 -2.917 1.00 83.56 153 TRP A O 1
ATOM 1186 N N . PRO A 1 154 ? 12.181 12.646 -2.059 1.00 89.44 154 PRO A N 1
ATOM 1187 C CA . PRO A 1 154 ? 11.156 11.737 -1.525 1.00 89.44 154 PRO A CA 1
ATOM 1188 C C . PRO A 1 154 ? 10.057 11.343 -2.537 1.00 89.44 154 PRO A C 1
ATOM 1190 O O . PRO A 1 154 ? 9.020 10.809 -2.139 1.00 89.44 154 PRO A O 1
ATOM 1193 N N . TRP A 1 155 ? 10.248 11.625 -3.828 1.00 82.12 155 TRP A N 1
ATOM 1194 C CA . TRP A 1 155 ? 9.200 11.550 -4.852 1.00 82.12 155 TRP A CA 1
ATOM 1195 C C . TRP A 1 155 ? 8.626 10.153 -5.081 1.00 82.12 155 TRP A C 1
ATOM 1197 O O . TRP A 1 155 ? 7.437 10.041 -5.370 1.00 82.12 155 TRP A O 1
ATOM 1207 N N . VAL A 1 156 ? 9.403 9.092 -4.843 1.00 81.06 156 VAL A N 1
ATOM 1208 C CA . VAL A 1 156 ? 8.919 7.698 -4.887 1.00 81.06 156 VAL A CA 1
ATOM 1209 C C . VAL A 1 156 ? 7.623 7.474 -4.086 1.00 81.06 156 VAL A C 1
ATOM 1211 O O . VAL A 1 156 ? 6.744 6.738 -4.526 1.00 81.06 156 VAL A O 1
ATOM 1214 N N . MET A 1 157 ? 7.447 8.154 -2.945 1.00 87.00 157 MET A N 1
ATOM 1215 C CA . MET A 1 157 ? 6.249 8.021 -2.103 1.00 87.00 157 MET A CA 1
ATOM 1216 C C . MET A 1 157 ? 5.027 8.716 -2.699 1.00 87.00 157 MET A C 1
ATOM 1218 O O . MET A 1 157 ? 3.902 8.320 -2.417 1.00 87.00 157 MET A O 1
ATOM 1222 N N . TRP A 1 158 ? 5.239 9.745 -3.521 1.00 80.62 158 TRP A N 1
ATOM 1223 C CA . TRP A 1 158 ? 4.169 10.394 -4.268 1.00 80.62 158 TRP A CA 1
ATOM 1224 C C . TRP A 1 158 ? 3.751 9.525 -5.453 1.00 80.62 158 TRP A C 1
ATOM 1226 O O . TRP A 1 158 ? 2.578 9.179 -5.582 1.00 80.62 158 TRP A O 1
ATOM 1236 N N . THR A 1 159 ? 4.724 9.096 -6.262 1.00 75.31 159 THR A N 1
ATOM 1237 C CA . THR A 1 159 ? 4.495 8.250 -7.442 1.00 75.31 159 THR A CA 1
ATOM 1238 C C . THR A 1 159 ? 3.823 6.931 -7.064 1.00 75.31 159 THR A C 1
ATOM 1240 O O . THR A 1 159 ? 2.879 6.498 -7.718 1.00 75.31 159 THR A O 1
ATOM 1243 N N . MET A 1 160 ? 4.250 6.324 -5.956 1.00 79.25 160 MET A N 1
ATOM 1244 C CA . MET A 1 160 ? 3.677 5.088 -5.427 1.00 79.25 160 MET A CA 1
ATOM 1245 C C . MET A 1 160 ? 2.711 5.325 -4.256 1.00 79.25 160 MET A C 1
ATOM 1247 O O . MET A 1 160 ? 2.475 4.417 -3.453 1.00 79.25 160 MET A O 1
ATOM 1251 N N . GLY A 1 161 ? 2.145 6.528 -4.121 1.00 82.06 161 GLY A N 1
ATOM 1252 C CA . GLY A 1 161 ? 1.189 6.853 -3.052 1.00 82.06 161 GLY A CA 1
ATOM 1253 C C . GLY A 1 161 ? -0.085 6.005 -3.126 1.00 82.06 161 GLY A C 1
ATOM 1254 O O . GLY A 1 161 ? -0.771 5.761 -2.138 1.00 82.06 161 GLY A O 1
ATOM 1255 N N . ASN A 1 162 ? -0.376 5.441 -4.298 1.00 84.12 162 ASN A N 1
AT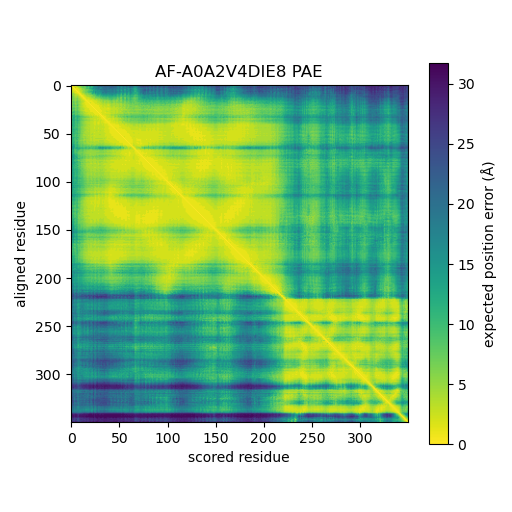OM 1256 C CA . ASN A 1 162 ? -1.460 4.483 -4.477 1.00 84.12 162 ASN A CA 1
ATOM 1257 C C . ASN A 1 162 ? -1.267 3.160 -3.707 1.00 84.12 162 ASN A C 1
ATOM 1259 O O . ASN A 1 162 ? -2.236 2.406 -3.584 1.00 84.12 162 ASN A O 1
ATOM 1263 N N . ASN A 1 163 ? -0.074 2.878 -3.166 1.00 86.06 163 ASN A N 1
ATOM 1264 C CA . ASN A 1 163 ? 0.177 1.759 -2.250 1.00 86.06 163 ASN A CA 1
ATOM 1265 C C . ASN A 1 163 ? -0.652 1.874 -0.966 1.00 86.06 163 ASN A C 1
ATOM 1267 O O . ASN A 1 163 ? -0.980 0.855 -0.351 1.00 86.06 163 ASN A O 1
ATOM 1271 N N . GLY A 1 164 ? -1.069 3.092 -0.602 1.00 87.19 164 GLY A N 1
ATOM 1272 C CA . GLY A 1 164 ? -1.968 3.328 0.515 1.00 87.19 164 GLY A CA 1
ATOM 1273 C C . GLY A 1 164 ? -3.261 2.502 0.444 1.00 87.19 164 GLY A C 1
ATOM 1274 O O . GLY A 1 164 ? -3.788 2.064 1.469 1.00 87.19 164 GLY A O 1
ATOM 1275 N N . ARG A 1 165 ? -3.717 2.148 -0.770 1.00 88.88 165 ARG A N 1
ATOM 1276 C CA . ARG A 1 165 ? -4.919 1.329 -1.007 1.00 88.88 165 ARG A CA 1
ATOM 1277 C C . ARG A 1 165 ? -4.893 -0.041 -0.338 1.00 88.88 165 ARG A C 1
ATOM 1279 O O . ARG A 1 165 ? -5.959 -0.623 -0.133 1.00 88.88 165 ARG A O 1
ATOM 1286 N N . TYR A 1 166 ? -3.721 -0.578 0.009 1.00 90.12 166 TYR A N 1
ATOM 1287 C CA . TYR A 1 166 ? -3.610 -1.878 0.680 1.00 90.12 166 TYR A CA 1
ATOM 1288 C C . TYR A 1 166 ? -4.385 -1.931 1.996 1.00 90.12 166 TYR A C 1
ATOM 1290 O O . TYR A 1 166 ? -4.856 -2.999 2.389 1.00 90.12 166 TYR A O 1
ATOM 1298 N N . ILE A 1 167 ? -4.616 -0.780 2.635 1.00 94.31 167 ILE A N 1
ATOM 1299 C CA . ILE A 1 167 ? -5.425 -0.705 3.849 1.00 94.31 167 ILE A CA 1
ATOM 1300 C C . ILE A 1 167 ? -6.884 -1.124 3.646 1.00 94.31 167 ILE A C 1
ATOM 1302 O O . ILE A 1 167 ? -7.531 -1.508 4.617 1.00 94.31 167 ILE A O 1
ATOM 1306 N N . SER A 1 168 ? -7.389 -1.154 2.406 1.00 90.25 168 SER A N 1
ATOM 1307 C CA . SER A 1 168 ? -8.719 -1.685 2.054 1.00 90.25 168 SER A CA 1
ATOM 1308 C C . SER A 1 168 ? -8.971 -3.113 2.555 1.00 90.25 168 SER A C 1
ATOM 1310 O O . SER A 1 168 ? -10.119 -3.468 2.816 1.00 90.25 168 SER A O 1
ATOM 1312 N N . LEU A 1 169 ? -7.920 -3.901 2.819 1.00 90.25 169 LEU A N 1
ATOM 1313 C CA . LEU A 1 169 ? -8.024 -5.198 3.503 1.00 90.25 169 LEU A CA 1
ATOM 1314 C C . LEU A 1 169 ? -8.712 -5.104 4.878 1.00 90.25 169 LEU A C 1
ATOM 1316 O O . LEU A 1 169 ? -9.349 -6.057 5.323 1.00 90.25 169 LEU A O 1
ATOM 1320 N N . THR A 1 170 ? -8.619 -3.952 5.548 1.00 94.56 170 THR A N 1
ATOM 1321 C CA . THR A 1 170 ? -9.263 -3.691 6.846 1.00 94.56 170 THR A CA 1
ATOM 1322 C C . THR A 1 170 ? -10.704 -3.206 6.727 1.00 94.56 170 THR A C 1
ATOM 1324 O O . THR A 1 170 ? -11.403 -3.149 7.739 1.00 94.56 170 THR A O 1
ATOM 1327 N N . MET A 1 171 ? -11.188 -2.918 5.514 1.00 91.25 171 MET A N 1
ATOM 1328 C CA . MET A 1 171 ? -12.521 -2.356 5.302 1.00 91.25 171 MET A CA 1
ATOM 1329 C C . MET A 1 171 ? -13.611 -3.270 5.863 1.00 91.25 171 MET A C 1
ATOM 1331 O O . MET A 1 171 ? -14.460 -2.810 6.619 1.00 91.25 171 MET A O 1
ATOM 1335 N N . ILE A 1 172 ? -13.557 -4.575 5.577 1.00 92.12 172 ILE A N 1
ATOM 1336 C CA . ILE A 1 172 ? -14.547 -5.534 6.088 1.00 92.12 172 ILE A CA 1
ATOM 1337 C C . ILE A 1 172 ? -14.543 -5.590 7.629 1.00 92.12 172 ILE A C 1
ATOM 1339 O O . ILE A 1 172 ? -15.604 -5.362 8.213 1.00 92.12 172 ILE A O 1
ATOM 1343 N N . PRO A 1 173 ? -13.401 -5.800 8.319 1.00 94.69 173 PRO A N 1
ATOM 1344 C CA . PRO A 1 173 ? -13.343 -5.695 9.777 1.00 94.69 173 PRO A CA 1
ATOM 1345 C C . PRO A 1 173 ? -13.885 -4.375 10.343 1.00 94.69 173 PRO A C 1
ATOM 1347 O O . PRO A 1 173 ? -14.585 -4.392 11.355 1.00 94.69 173 PRO A O 1
ATOM 1350 N N . ILE A 1 174 ? -13.606 -3.235 9.700 1.00 94.69 174 ILE A N 1
ATOM 1351 C CA . ILE A 1 174 ? -14.122 -1.933 10.144 1.00 94.69 174 ILE A CA 1
ATOM 1352 C C . ILE A 1 174 ? -15.643 -1.862 9.991 1.00 94.69 174 ILE A C 1
ATOM 1354 O O . ILE A 1 174 ? -16.334 -1.451 10.922 1.00 94.69 174 ILE A O 1
ATOM 1358 N N . LEU A 1 175 ? -16.182 -2.290 8.850 1.00 92.62 175 LEU A N 1
ATOM 1359 C CA . LEU A 1 175 ? -17.626 -2.331 8.621 1.00 92.62 175 LEU A CA 1
ATOM 1360 C C . LEU A 1 175 ? -18.320 -3.257 9.625 1.00 92.62 175 LEU A C 1
ATOM 1362 O O . LEU A 1 175 ? -19.343 -2.878 10.193 1.00 92.62 175 LEU A O 1
ATOM 1366 N N . MET A 1 176 ? -17.731 -4.421 9.915 1.00 94.88 176 MET A N 1
ATOM 1367 C CA . MET A 1 176 ? -18.215 -5.333 10.954 1.00 94.88 176 MET A CA 1
ATOM 1368 C C . MET A 1 176 ? -18.202 -4.678 12.339 1.00 94.88 176 MET A C 1
ATOM 1370 O O . MET A 1 176 ? -19.169 -4.817 13.086 1.00 94.88 176 MET A O 1
ATOM 1374 N N . LEU A 1 177 ? -17.147 -3.930 12.679 1.00 95.44 177 LEU A N 1
ATOM 1375 C CA . LEU A 1 177 ? -17.059 -3.200 13.945 1.00 95.44 177 LEU A CA 1
ATOM 1376 C C . LEU A 1 177 ? -18.152 -2.135 14.050 1.00 95.44 177 LEU A C 1
ATOM 1378 O O . LEU A 1 177 ? -18.839 -2.056 15.066 1.00 95.44 177 LEU A O 1
ATOM 1382 N N . LEU A 1 178 ? -18.348 -1.338 13.001 1.00 93.44 178 LEU A N 1
ATOM 1383 C CA . LEU A 1 178 ? -19.385 -0.308 12.972 1.00 93.44 178 LEU A CA 1
ATOM 1384 C C . LEU A 1 178 ? -20.794 -0.914 13.054 1.00 93.44 178 LEU A C 1
ATOM 1386 O O . LEU A 1 178 ? -21.630 -0.400 13.798 1.00 93.44 178 LEU A O 1
ATOM 1390 N N . ALA A 1 179 ? -21.048 -2.017 12.346 1.00 92.56 179 ALA A N 1
ATOM 1391 C CA . ALA A 1 179 ? -22.320 -2.734 12.395 1.00 92.56 179 ALA A CA 1
ATOM 1392 C C . ALA A 1 179 ? -22.594 -3.323 13.789 1.00 92.56 179 ALA A C 1
ATOM 1394 O O . ALA A 1 179 ? -23.690 -3.162 14.328 1.00 92.56 179 ALA A O 1
ATOM 1395 N N . HIS A 1 180 ? -21.586 -3.935 14.415 1.00 94.44 180 HIS A N 1
ATOM 1396 C CA . HIS A 1 180 ? -21.688 -4.467 15.777 1.00 94.44 180 HIS A CA 1
ATOM 1397 C C . HIS A 1 180 ? -21.962 -3.363 16.804 1.00 94.44 180 HIS A C 1
ATOM 1399 O O . HIS A 1 180 ? -22.864 -3.486 17.632 1.00 94.44 180 HIS A O 1
ATOM 1405 N N . LEU A 1 181 ? -21.259 -2.231 16.706 1.00 94.25 181 LEU A N 1
ATOM 1406 C CA . LEU A 1 181 ? -21.507 -1.072 17.566 1.00 94.25 181 LEU A CA 1
ATOM 1407 C C . LEU A 1 181 ? -22.906 -0.491 17.359 1.00 94.25 181 LEU A C 1
ATOM 1409 O O . LEU A 1 181 ? -23.548 -0.111 18.331 1.00 94.25 181 LEU A O 1
ATOM 1413 N N . LYS A 1 182 ? -23.407 -0.434 16.121 1.00 92.56 182 LYS A N 1
ATOM 1414 C CA . LYS A 1 182 ? -24.779 0.002 15.830 1.00 92.56 182 LYS A CA 1
ATOM 1415 C C . LYS A 1 182 ? -25.816 -0.937 16.443 1.00 92.56 182 LYS A C 1
ATOM 1417 O O . LYS A 1 182 ? -26.828 -0.464 16.954 1.00 92.56 182 LYS A O 1
ATOM 1422 N N . HIS A 1 183 ? -25.560 -2.243 16.421 1.00 92.88 183 HIS A N 1
ATOM 1423 C CA . HIS A 1 183 ? -26.426 -3.227 17.065 1.00 92.88 183 HIS A CA 1
ATOM 1424 C C . HIS A 1 183 ? -26.486 -3.022 18.587 1.00 92.88 183 HIS A C 1
ATOM 1426 O O . HIS A 1 183 ? -27.571 -3.028 19.163 1.00 92.88 183 HIS A O 1
ATOM 1432 N N . GLN A 1 184 ? -25.343 -2.771 19.234 1.00 92.94 184 GLN A N 1
ATOM 1433 C CA . GLN A 1 184 ? -25.289 -2.481 20.674 1.00 92.94 184 GLN A CA 1
ATOM 1434 C C . GLN A 1 184 ? -25.829 -1.088 21.036 1.00 92.94 184 GLN A C 1
ATOM 1436 O O . GLN A 1 184 ? -26.396 -0.897 22.111 1.00 92.94 184 GLN A O 1
ATOM 1441 N N . TYR A 1 185 ? -25.660 -0.112 20.143 1.00 93.12 185 TYR A N 1
ATOM 1442 C CA . TYR A 1 185 ? -26.039 1.285 20.333 1.00 93.12 185 TYR A CA 1
ATOM 1443 C C . TYR A 1 185 ? -26.897 1.769 19.150 1.00 93.12 185 TYR A C 1
ATOM 1445 O O . TYR A 1 185 ? -26.375 2.416 18.235 1.00 93.12 185 TYR A O 1
ATOM 1453 N N . PRO A 1 186 ? -28.222 1.520 19.168 1.00 90.38 186 PRO A N 1
ATOM 1454 C CA . PRO A 1 186 ? -29.116 1.833 18.049 1.00 90.38 186 PRO A CA 1
ATOM 1455 C C . PRO A 1 186 ? -29.159 3.311 17.644 1.00 90.38 186 PRO A C 1
ATOM 1457 O O . PRO A 1 186 ? -29.494 3.615 16.503 1.00 90.38 186 PRO A O 1
ATOM 1460 N N . ASP A 1 187 ? -28.772 4.235 18.524 1.00 90.00 187 ASP A N 1
ATOM 1461 C CA . ASP A 1 187 ? -28.712 5.674 18.224 1.00 90.00 187 ASP A CA 1
ATOM 1462 C C . ASP A 1 187 ? -27.428 6.098 17.487 1.00 90.00 187 ASP A C 1
ATOM 1464 O O . ASP A 1 187 ? -27.305 7.247 17.055 1.00 90.00 187 ASP A O 1
ATOM 1468 N N . LEU A 1 188 ? -26.445 5.199 17.341 1.00 91.69 188 LEU A N 1
ATOM 1469 C CA . LEU A 1 188 ? -25.187 5.502 16.659 1.00 91.69 188 LEU A CA 1
ATOM 1470 C C . LEU A 1 188 ? -25.459 5.810 15.173 1.00 91.69 188 LEU A C 1
ATOM 1472 O O . LEU A 1 188 ? -26.162 5.038 14.512 1.00 91.69 188 LEU A O 1
ATOM 1476 N N . PRO A 1 189 ? -24.920 6.902 14.603 1.00 90.06 189 PRO A N 1
ATOM 1477 C CA . PRO A 1 189 ? -24.966 7.095 13.159 1.00 90.06 189 PRO A CA 1
ATOM 1478 C C . PRO A 1 189 ? -24.194 5.970 12.455 1.00 90.06 189 PRO A C 1
ATOM 1480 O O . PRO A 1 189 ? -23.156 5.519 12.937 1.00 90.06 189 PRO A O 1
ATOM 1483 N N . SER A 1 190 ? -24.715 5.522 11.318 1.00 87.25 190 SER A N 1
ATOM 1484 C CA . SER A 1 190 ? -24.194 4.391 10.538 1.00 87.25 190 SER A CA 1
ATOM 1485 C C . SER A 1 190 ? -24.275 4.693 9.043 1.00 87.25 190 SER A C 1
ATOM 1487 O O . SER A 1 190 ? -24.899 5.679 8.653 1.00 87.25 190 SER A O 1
ATOM 1489 N N . LEU A 1 191 ? -23.679 3.837 8.213 1.00 84.88 191 LEU A N 1
ATOM 1490 C CA . LEU A 1 191 ? -23.743 3.967 6.753 1.00 84.88 191 LEU A CA 1
ATOM 1491 C C . LEU A 1 191 ? -25.186 3.904 6.228 1.00 84.88 191 LEU A C 1
ATOM 1493 O O . LEU A 1 191 ? -25.558 4.694 5.369 1.00 84.88 191 LEU A O 1
ATOM 1497 N N . GLU A 1 192 ? -26.014 3.021 6.790 1.00 84.81 192 GLU A N 1
ATOM 1498 C CA . GLU A 1 192 ? -27.423 2.860 6.397 1.00 84.81 192 GLU A CA 1
ATOM 1499 C C . GLU A 1 192 ? -28.319 3.972 6.953 1.00 84.81 192 GLU A C 1
ATOM 1501 O O . GLU A 1 192 ? -29.251 4.431 6.297 1.00 84.81 192 GLU A O 1
ATOM 1506 N N . ASN A 1 193 ? -28.032 4.428 8.175 1.00 87.31 193 ASN A N 1
ATOM 1507 C CA . ASN A 1 193 ? -28.761 5.513 8.820 1.00 87.31 193 ASN A CA 1
ATOM 1508 C C . ASN A 1 193 ? -27.780 6.545 9.400 1.00 87.31 193 ASN A C 1
ATOM 1510 O O . ASN A 1 193 ? -27.411 6.454 10.581 1.00 87.31 193 ASN A O 1
ATOM 1514 N N . PRO A 1 194 ? -27.330 7.519 8.586 1.00 87.62 194 PRO A N 1
ATOM 1515 C CA . PRO A 1 194 ? -26.345 8.510 9.010 1.00 87.62 194 PRO A CA 1
ATOM 1516 C C . PRO A 1 194 ? -26.942 9.614 9.895 1.00 87.62 194 PRO A C 1
ATOM 1518 O O . PRO A 1 194 ? -26.197 10.334 10.565 1.00 87.62 194 PRO A O 1
ATOM 1521 N N . GLY A 1 195 ? -28.272 9.765 9.937 1.00 88.94 195 GLY A N 1
ATOM 1522 C CA . GLY A 1 195 ? -28.960 10.772 10.748 1.00 88.94 195 GLY A CA 1
ATOM 1523 C C . GLY A 1 195 ? -28.386 12.179 10.544 1.00 88.94 195 GLY A C 1
ATOM 1524 O O . GLY A 1 195 ? -28.279 12.666 9.422 1.00 88.94 195 GLY A O 1
ATOM 1525 N N . LYS A 1 196 ? -27.937 12.822 11.632 1.00 89.12 196 LYS A N 1
ATOM 1526 C CA . LYS A 1 196 ? -27.316 14.164 11.599 1.00 89.12 196 LYS A CA 1
ATOM 1527 C C . LYS A 1 196 ? -25.999 14.234 10.808 1.00 89.12 196 LYS A C 1
ATOM 1529 O O . LYS A 1 196 ? -25.502 15.328 10.564 1.00 89.12 196 LYS A O 1
ATOM 1534 N N . LYS A 1 197 ? -25.404 13.094 10.443 1.00 89.69 197 LYS A N 1
ATOM 1535 C CA . LYS A 1 197 ? -24.170 13.006 9.647 1.00 89.69 197 LYS A CA 1
ATOM 1536 C C . LYS A 1 197 ? -24.432 12.854 8.145 1.00 89.69 197 LYS A C 1
ATOM 1538 O O . LYS A 1 197 ? -23.468 12.762 7.395 1.00 89.69 197 LYS A O 1
ATOM 1543 N N . SER A 1 198 ? -25.691 12.869 7.698 1.00 90.19 198 SER A N 1
ATOM 1544 C CA . SER A 1 198 ? -26.070 12.671 6.289 1.00 90.19 198 SER A CA 1
ATOM 1545 C C . SER A 1 198 ? -25.374 13.637 5.328 1.00 90.19 198 SER A C 1
ATOM 1547 O O . SER A 1 198 ? -24.821 13.191 4.332 1.00 90.19 198 SER A O 1
ATOM 1549 N N . ALA A 1 199 ? -25.327 14.934 5.647 1.00 90.88 199 ALA A N 1
ATOM 1550 C CA . ALA A 1 199 ? -24.665 15.932 4.804 1.00 90.88 199 ALA A CA 1
ATOM 1551 C C . ALA A 1 199 ? -23.156 15.666 4.668 1.00 90.88 199 ALA A C 1
ATOM 1553 O O . ALA A 1 199 ? -22.622 15.669 3.565 1.00 90.88 199 ALA A O 1
ATOM 1554 N N . ALA A 1 200 ? -22.477 15.369 5.781 1.00 90.44 200 ALA A N 1
ATOM 1555 C CA . ALA A 1 200 ? -21.057 15.014 5.783 1.00 90.44 200 ALA A CA 1
ATOM 1556 C C . ALA A 1 200 ? -20.788 13.724 4.989 1.00 90.44 200 ALA A C 1
ATOM 1558 O O . ALA A 1 200 ? -19.836 13.652 4.218 1.00 90.44 200 ALA A O 1
ATOM 1559 N N . PHE A 1 201 ? -21.656 12.723 5.140 1.00 89.62 201 PHE A N 1
ATOM 1560 C CA . PHE A 1 201 ? -21.569 11.473 4.393 1.00 89.62 201 PHE A CA 1
ATOM 1561 C C . PHE A 1 201 ? -21.787 11.685 2.887 1.00 89.62 201 PHE A C 1
ATOM 1563 O O . PHE A 1 201 ? -21.000 11.185 2.088 1.00 89.62 201 PHE A O 1
ATOM 1570 N N . ALA A 1 202 ? -22.775 12.497 2.498 1.00 89.75 202 ALA A N 1
ATOM 1571 C CA . ALA A 1 202 ? -23.030 12.861 1.105 1.00 89.75 202 ALA A CA 1
ATOM 1572 C C . ALA A 1 202 ? -21.848 13.615 0.477 1.00 89.75 202 ALA A C 1
ATOM 1574 O O . ALA A 1 202 ? -21.471 13.313 -0.650 1.00 89.75 202 ALA A O 1
ATOM 1575 N N . VAL A 1 203 ? -21.213 14.536 1.213 1.00 90.06 203 VAL A N 1
ATOM 1576 C CA . VAL A 1 203 ? -19.968 15.186 0.766 1.00 90.06 203 VAL A CA 1
ATOM 1577 C C . VAL A 1 203 ? -18.865 14.151 0.546 1.00 90.06 203 VAL A C 1
ATOM 1579 O O . VAL A 1 203 ? -18.181 14.209 -0.468 1.00 90.06 203 VAL A O 1
ATOM 1582 N N . GLY A 1 204 ? -18.725 13.168 1.441 1.00 87.25 204 GLY A N 1
ATOM 1583 C CA . GLY A 1 204 ? -17.794 12.053 1.250 1.00 87.25 204 GLY A CA 1
ATOM 1584 C C . GLY A 1 204 ? -18.042 11.287 -0.055 1.00 87.25 204 GLY A C 1
ATOM 1585 O O . GLY A 1 204 ? -17.107 11.092 -0.825 1.00 87.25 204 GLY A O 1
ATOM 1586 N N . ILE A 1 205 ? -19.300 10.929 -0.339 1.00 87.31 205 ILE A N 1
ATOM 1587 C CA . ILE A 1 205 ? -19.696 10.257 -1.591 1.00 87.31 205 ILE A CA 1
ATOM 1588 C C . ILE A 1 205 ? -19.329 11.117 -2.806 1.00 87.31 205 ILE A C 1
ATOM 1590 O O . ILE A 1 205 ? -18.712 10.630 -3.750 1.00 87.31 205 ILE A O 1
ATOM 1594 N N . LEU A 1 206 ? -19.699 12.400 -2.774 1.00 90.00 206 LEU A N 1
ATOM 1595 C CA . LEU A 1 206 ? -19.486 13.332 -3.881 1.00 90.00 206 LEU A CA 1
ATOM 1596 C C . LEU A 1 206 ? -18.009 13.619 -4.152 1.00 90.00 206 LEU A C 1
ATOM 1598 O O . LEU A 1 206 ? -17.669 13.949 -5.281 1.00 90.00 206 LEU A O 1
ATOM 1602 N N . LEU A 1 207 ? -17.142 13.504 -3.146 1.00 85.50 207 LEU A N 1
ATOM 1603 C CA . LEU A 1 207 ? -15.699 13.639 -3.330 1.00 85.50 207 LEU A CA 1
ATOM 1604 C C . LEU A 1 207 ? -15.081 12.349 -3.868 1.00 85.50 207 LEU A C 1
ATOM 1606 O O . LEU A 1 207 ? -14.248 12.403 -4.766 1.00 85.50 207 LEU A O 1
ATOM 1610 N N . ILE A 1 208 ? -15.492 11.190 -3.349 1.00 86.12 208 ILE A N 1
ATOM 1611 C CA . ILE A 1 208 ? -14.850 9.924 -3.708 1.00 86.12 208 ILE A CA 1
ATOM 1612 C C . ILE A 1 208 ? -15.292 9.420 -5.068 1.00 86.12 208 ILE A C 1
ATOM 1614 O O . ILE A 1 208 ? -14.433 8.984 -5.819 1.00 86.12 208 ILE A O 1
ATOM 1618 N N . ILE A 1 209 ? -16.577 9.503 -5.427 1.00 85.19 209 ILE A N 1
ATOM 1619 C CA . ILE A 1 209 ? -17.047 8.971 -6.715 1.00 85.19 209 ILE A CA 1
ATOM 1620 C C . ILE A 1 209 ? -16.257 9.564 -7.895 1.00 85.19 209 ILE A C 1
ATOM 1622 O O . ILE A 1 209 ? -15.716 8.778 -8.670 1.00 85.19 209 ILE A O 1
ATOM 1626 N N . PRO A 1 210 ? -16.109 10.896 -8.041 1.00 83.94 210 PRO A N 1
ATOM 1627 C CA . PRO A 1 210 ? -15.335 11.461 -9.141 1.00 83.94 210 PRO A CA 1
ATOM 1628 C C . PRO A 1 210 ? -13.859 11.076 -9.081 1.00 83.94 210 PRO A C 1
ATOM 1630 O O . PRO A 1 210 ? -13.287 10.763 -10.115 1.00 83.94 210 PRO A O 1
ATOM 1633 N N . ILE A 1 211 ? -13.245 11.048 -7.893 1.00 80.19 211 ILE A N 1
ATOM 1634 C CA . ILE A 1 211 ? -11.829 10.678 -7.743 1.00 80.19 211 ILE A CA 1
ATOM 1635 C C . ILE A 1 211 ? -11.612 9.205 -8.101 1.00 80.19 211 ILE A C 1
ATOM 1637 O O . ILE A 1 211 ? -10.664 8.883 -8.805 1.00 80.19 211 ILE A O 1
ATOM 1641 N N . SER A 1 212 ? -12.496 8.308 -7.665 1.00 78.19 212 SER A N 1
ATOM 1642 C CA . SER A 1 212 ? -12.446 6.885 -7.999 1.00 78.19 212 SER A CA 1
ATOM 1643 C C . SER A 1 212 ? -12.729 6.631 -9.476 1.00 78.19 212 SER A C 1
ATOM 1645 O O . SER A 1 212 ? -12.078 5.774 -10.061 1.00 78.19 212 SER A O 1
ATOM 1647 N N . LEU A 1 213 ? -13.653 7.375 -10.091 1.00 77.62 213 LEU A N 1
ATOM 1648 C CA . LEU A 1 213 ? -13.901 7.304 -11.532 1.00 77.62 213 LEU A CA 1
ATOM 1649 C C . LEU A 1 213 ? -12.698 7.813 -12.326 1.00 77.62 213 LEU A C 1
ATOM 1651 O O . LEU A 1 213 ? -12.274 7.143 -13.257 1.00 77.62 213 LEU A O 1
ATOM 1655 N N . LEU A 1 214 ? -12.111 8.947 -11.935 1.00 71.06 214 LEU A N 1
ATOM 1656 C CA . LEU A 1 214 ? -10.899 9.477 -12.562 1.00 71.06 214 LEU A CA 1
ATOM 1657 C C . LEU A 1 214 ? -9.721 8.516 -12.400 1.00 71.06 214 LEU A C 1
ATOM 1659 O O . LEU A 1 214 ? -9.027 8.258 -13.372 1.00 71.06 214 LEU A O 1
ATOM 1663 N N . ALA A 1 215 ? -9.526 7.943 -11.209 1.00 67.12 215 ALA A N 1
ATOM 1664 C CA . ALA A 1 215 ? -8.497 6.935 -10.970 1.00 67.12 215 ALA A CA 1
ATOM 1665 C C . ALA A 1 215 ? -8.749 5.646 -11.768 1.00 67.12 215 ALA A C 1
ATOM 1667 O O . ALA A 1 215 ? -7.799 5.027 -12.233 1.00 67.12 215 ALA A O 1
ATOM 1668 N N . GLY A 1 216 ? -10.013 5.248 -11.938 1.00 62.59 216 GLY A N 1
ATOM 1669 C CA . GLY A 1 216 ? -10.404 4.102 -12.755 1.00 62.59 216 GLY A CA 1
ATOM 1670 C C . GLY A 1 216 ? -10.153 4.330 -14.244 1.00 62.59 216 GLY A C 1
ATOM 1671 O O . GLY A 1 216 ? -9.560 3.474 -14.880 1.00 62.59 216 GLY A O 1
ATOM 1672 N N . ILE A 1 217 ? -10.538 5.491 -14.780 1.00 64.06 217 ILE A N 1
ATOM 1673 C CA . ILE A 1 217 ? -10.290 5.863 -16.181 1.00 64.06 217 ILE A CA 1
ATO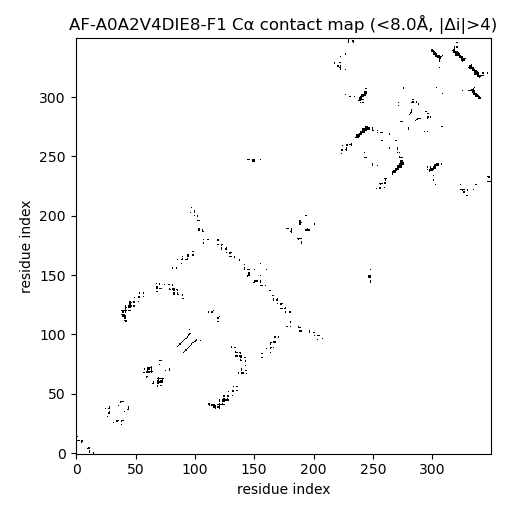M 1674 C C . ILE A 1 217 ? -8.781 5.983 -16.431 1.00 64.06 217 ILE A C 1
ATOM 1676 O O . ILE A 1 217 ? -8.266 5.378 -17.361 1.00 64.06 217 ILE A O 1
ATOM 1680 N N . HIS A 1 218 ? -8.058 6.677 -15.547 1.00 57.69 218 HIS A N 1
ATOM 1681 C CA . HIS A 1 218 ? -6.602 6.815 -15.621 1.00 57.69 218 HIS A CA 1
ATOM 1682 C C . HIS A 1 218 ? -5.870 5.467 -15.535 1.00 57.69 218 HIS A C 1
ATOM 1684 O O . HIS A 1 218 ? -4.874 5.264 -16.213 1.00 57.69 218 HIS A O 1
ATOM 1690 N N . GLY A 1 219 ? -6.363 4.535 -14.716 1.00 53.62 219 GLY A N 1
ATOM 1691 C CA . GLY A 1 219 ? -5.762 3.211 -14.552 1.00 53.62 219 GLY A CA 1
ATOM 1692 C C . GLY A 1 219 ? -6.181 2.166 -15.590 1.00 53.62 219 GLY A C 1
ATOM 1693 O O . GLY A 1 219 ? -5.736 1.029 -15.464 1.00 53.62 219 GLY A O 1
ATOM 1694 N N . GLN A 1 220 ? -7.062 2.495 -16.544 1.00 48.25 220 GLN A N 1
ATOM 1695 C CA . GLN A 1 220 ? -7.569 1.553 -17.558 1.00 48.25 220 GLN A CA 1
ATOM 1696 C C . GLN A 1 220 ? -7.125 1.851 -18.987 1.00 48.25 220 GLN A C 1
ATOM 1698 O O . GLN A 1 220 ? -7.314 1.010 -19.855 1.00 48.25 220 GLN A O 1
ATOM 1703 N N . THR A 1 221 ? -6.559 3.023 -19.245 1.00 55.38 221 THR A N 1
ATOM 1704 C CA . THR A 1 221 ? -5.984 3.353 -20.548 1.00 55.38 221 THR A CA 1
ATOM 1705 C C . THR A 1 221 ? -4.486 3.446 -20.354 1.00 55.38 221 THR A C 1
ATOM 1707 O O . THR A 1 221 ? -4.033 4.471 -19.852 1.00 55.38 221 THR A O 1
ATOM 1710 N N . TYR A 1 222 ? -3.706 2.420 -20.682 1.00 69.69 222 TYR A N 1
ATOM 1711 C CA . TYR A 1 222 ? -2.261 2.586 -20.770 1.00 69.69 222 TYR A CA 1
ATOM 1712 C C . TYR A 1 222 ? -1.837 2.546 -22.227 1.00 69.69 222 TYR A C 1
ATOM 1714 O O . TYR A 1 222 ? -2.207 1.655 -22.974 1.00 69.69 222 TYR A O 1
ATOM 1722 N N . TRP A 1 223 ? -0.999 3.501 -22.621 1.00 80.88 223 TRP A N 1
ATOM 1723 C CA . TRP A 1 223 ? -0.366 3.489 -23.940 1.00 80.88 223 TRP A CA 1
ATOM 1724 C C . TRP A 1 223 ? 0.482 2.218 -24.154 1.00 80.88 223 TRP A C 1
ATOM 1726 O O . TRP A 1 223 ? 0.770 1.834 -25.282 1.00 80.88 223 TRP A O 1
ATOM 1736 N N . THR A 1 224 ? 0.883 1.563 -23.061 1.00 85.62 224 THR A N 1
ATOM 1737 C CA . THR A 1 224 ? 1.581 0.280 -23.079 1.00 85.62 224 THR A CA 1
ATOM 1738 C C . THR A 1 224 ? 0.682 -0.882 -23.480 1.00 85.62 224 THR A C 1
ATOM 1740 O O . THR A 1 224 ? 1.228 -1.875 -23.935 1.00 85.62 224 THR A O 1
ATOM 1743 N N . ASP A 1 225 ? -0.646 -0.773 -23.352 1.00 84.00 225 ASP A N 1
ATOM 1744 C CA . ASP A 1 225 ? -1.582 -1.781 -23.867 1.00 84.00 225 ASP A CA 1
ATOM 1745 C C . ASP A 1 225 ? -1.593 -1.733 -25.403 1.00 84.00 225 ASP A C 1
ATOM 1747 O O . ASP A 1 225 ? -1.378 -2.756 -26.046 1.00 84.00 225 ASP A O 1
ATOM 1751 N N . ASP A 1 226 ? -1.691 -0.531 -25.983 1.00 85.62 226 ASP A N 1
ATOM 1752 C CA . ASP A 1 226 ? -1.581 -0.303 -27.433 1.00 85.62 226 ASP A CA 1
ATOM 1753 C C . ASP A 1 226 ? -0.225 -0.786 -27.978 1.00 85.62 226 ASP A C 1
ATOM 1755 O O . ASP A 1 226 ? -0.139 -1.468 -28.999 1.00 85.62 226 ASP A O 1
ATOM 1759 N N . ALA A 1 227 ? 0.868 -0.446 -27.286 1.00 88.25 227 ALA A N 1
ATOM 1760 C CA . ALA A 1 227 ? 2.199 -0.898 -27.672 1.00 88.25 227 ALA A CA 1
ATOM 1761 C C . ALA A 1 227 ? 2.347 -2.425 -27.539 1.00 88.25 227 ALA A C 1
ATOM 1763 O O . ALA A 1 227 ? 3.018 -3.042 -28.364 1.00 88.25 227 ALA A O 1
ATOM 1764 N N . ALA A 1 228 ? 1.725 -3.039 -26.527 1.00 88.81 228 ALA A N 1
ATOM 1765 C CA . ALA A 1 228 ? 1.736 -4.485 -26.333 1.00 88.81 228 ALA A CA 1
ATOM 1766 C C . ALA A 1 228 ? 0.953 -5.222 -27.419 1.00 88.81 228 ALA A C 1
ATOM 1768 O O . ALA A 1 228 ? 1.452 -6.225 -27.905 1.00 88.81 228 ALA A O 1
ATOM 1769 N N . GLU A 1 229 ? -0.204 -4.713 -27.844 1.00 88.25 229 GLU A N 1
ATOM 1770 C CA . GLU A 1 229 ? -0.993 -5.284 -28.945 1.00 88.25 229 GLU A CA 1
ATOM 1771 C C . GLU A 1 229 ? -0.214 -5.261 -30.269 1.00 88.25 229 GLU A C 1
ATOM 1773 O O . GLU A 1 229 ? -0.224 -6.220 -31.042 1.00 88.25 229 GLU A O 1
ATOM 1778 N N . VAL A 1 230 ? 0.534 -4.186 -30.523 1.00 87.94 230 VAL A N 1
ATOM 1779 C CA . VAL A 1 230 ? 1.409 -4.108 -31.700 1.00 87.94 230 VAL A CA 1
ATOM 1780 C C . VAL A 1 230 ? 2.539 -5.129 -31.602 1.00 87.94 230 VAL A C 1
ATOM 1782 O O . VAL A 1 230 ? 2.818 -5.819 -32.579 1.00 87.94 230 VAL A O 1
ATOM 1785 N N . LEU A 1 231 ? 3.180 -5.266 -30.440 1.00 90.12 231 LEU A N 1
ATOM 1786 C CA . LEU A 1 231 ? 4.186 -6.310 -30.239 1.00 90.12 231 LEU A CA 1
ATOM 1787 C C . LEU A 1 231 ? 3.578 -7.708 -30.405 1.00 90.12 231 LEU A C 1
ATOM 1789 O O . LEU A 1 231 ? 4.153 -8.545 -31.090 1.00 90.12 231 LEU A O 1
ATOM 1793 N N . ASP A 1 232 ? 2.397 -7.952 -29.849 1.00 89.44 232 ASP A N 1
ATOM 1794 C CA . ASP A 1 232 ? 1.720 -9.241 -29.912 1.00 89.44 232 ASP A CA 1
ATOM 1795 C C . ASP A 1 232 ? 1.489 -9.710 -31.349 1.00 89.44 232 ASP A C 1
ATOM 1797 O O . ASP A 1 232 ? 1.871 -10.826 -31.711 1.00 89.44 232 ASP A O 1
ATOM 1801 N N . ASN A 1 233 ? 0.943 -8.815 -32.174 1.00 87.88 233 ASN A N 1
ATOM 1802 C CA . ASN A 1 233 ? 0.590 -9.090 -33.561 1.00 87.88 233 ASN A CA 1
ATOM 1803 C C . ASN A 1 233 ? 1.800 -9.268 -34.488 1.00 87.88 233 ASN A C 1
ATOM 1805 O O . ASN A 1 233 ? 1.656 -9.860 -35.557 1.00 87.88 233 ASN A O 1
ATOM 1809 N N . ASN A 1 234 ? 2.969 -8.733 -34.119 1.00 88.19 234 ASN A N 1
ATOM 1810 C CA . ASN A 1 234 ? 4.115 -8.643 -35.028 1.00 88.19 234 ASN A CA 1
ATOM 1811 C C . ASN A 1 234 ? 5.359 -9.417 -34.557 1.00 88.19 234 ASN A C 1
ATOM 1813 O O . ASN A 1 234 ? 6.201 -9.738 -35.390 1.00 88.19 234 ASN A O 1
ATOM 1817 N N . MET A 1 235 ? 5.494 -9.734 -33.265 1.00 90.31 235 MET A N 1
ATOM 1818 C CA . MET A 1 235 ? 6.634 -10.499 -32.746 1.00 90.31 235 MET A CA 1
ATOM 1819 C C . MET A 1 235 ? 6.552 -11.979 -33.130 1.00 90.31 235 MET A C 1
ATOM 1821 O O . MET A 1 235 ? 5.532 -12.643 -32.912 1.00 90.31 235 MET A O 1
ATOM 1825 N N . GLU A 1 236 ? 7.659 -12.531 -33.616 1.00 89.69 236 GLU A N 1
ATOM 1826 C CA . GLU A 1 236 ? 7.785 -13.970 -33.849 1.00 89.69 236 GLU A CA 1
ATOM 1827 C C . GLU A 1 236 ? 8.081 -14.744 -32.547 1.00 89.69 236 GLU A C 1
ATOM 1829 O O . GLU A 1 236 ? 8.437 -14.185 -31.505 1.00 89.69 236 GLU A O 1
ATOM 1834 N N . GLU A 1 237 ? 7.923 -16.070 -32.587 1.00 89.00 237 GLU A N 1
ATOM 1835 C CA . GLU A 1 237 ? 8.276 -16.938 -31.460 1.00 89.00 237 GLU A CA 1
ATOM 1836 C C . GLU A 1 237 ? 9.783 -16.875 -31.156 1.00 89.00 237 GLU A C 1
ATOM 1838 O O . GLU A 1 237 ? 10.628 -17.082 -32.025 1.00 89.00 237 GLU A O 1
ATOM 1843 N N . GLY A 1 238 ? 10.124 -16.655 -29.886 1.00 88.75 238 GLY A N 1
ATOM 1844 C CA . GLY A 1 238 ? 11.495 -16.566 -29.390 1.00 88.75 238 GLY A CA 1
ATOM 1845 C C . GLY A 1 238 ? 12.149 -15.194 -29.552 1.00 88.75 238 GLY A C 1
ATOM 1846 O O . GLY A 1 238 ? 13.317 -15.054 -29.175 1.00 88.75 238 GLY A O 1
ATOM 1847 N N . GLU A 1 239 ? 11.428 -14.206 -30.090 1.00 92.88 239 GLU A N 1
ATOM 1848 C CA . GLU A 1 239 ? 11.871 -12.815 -30.106 1.00 92.88 239 GLU A CA 1
ATOM 1849 C C . GLU A 1 239 ? 11.669 -12.144 -28.747 1.00 92.88 239 GLU A C 1
ATOM 1851 O O . GLU A 1 239 ? 10.687 -12.379 -28.043 1.00 92.88 239 GLU A O 1
ATOM 1856 N N . ASP A 1 240 ? 12.591 -11.247 -28.409 1.00 93.69 240 ASP A N 1
ATOM 1857 C CA . ASP A 1 240 ? 12.527 -10.435 -27.200 1.00 93.69 240 ASP A CA 1
ATOM 1858 C C . ASP A 1 240 ? 12.307 -8.957 -27.559 1.00 93.69 240 ASP A C 1
ATOM 1860 O O . ASP A 1 240 ? 12.607 -8.504 -28.673 1.00 93.69 240 ASP A O 1
ATOM 1864 N N . PHE A 1 241 ? 11.821 -8.176 -26.592 1.00 93.94 241 PHE A N 1
ATOM 1865 C CA . PHE A 1 241 ? 11.722 -6.724 -26.731 1.00 93.94 241 PHE A CA 1
ATOM 1866 C C . PHE A 1 241 ? 12.443 -5.996 -25.599 1.00 93.94 241 PHE A C 1
ATOM 1868 O O . PHE A 1 241 ? 12.535 -6.472 -24.464 1.00 93.94 241 PHE A O 1
ATOM 1875 N N . LEU A 1 242 ? 12.950 -4.807 -25.910 1.00 93.25 242 LEU A N 1
ATOM 1876 C CA . LEU A 1 242 ? 13.609 -3.922 -24.965 1.00 93.25 242 LEU A CA 1
ATOM 1877 C C . LEU A 1 242 ? 12.765 -2.671 -24.731 1.00 93.25 242 LEU A C 1
ATOM 1879 O O . LEU A 1 242 ? 12.524 -1.882 -25.634 1.00 93.25 242 LEU A O 1
ATOM 1883 N N . PHE A 1 243 ? 12.361 -2.460 -23.488 1.00 93.19 243 PHE A N 1
ATOM 1884 C CA . PHE A 1 243 ? 11.609 -1.298 -23.055 1.00 93.19 243 PHE A CA 1
ATOM 1885 C C . PHE A 1 243 ? 12.519 -0.249 -22.404 1.00 93.19 243 PHE A C 1
ATOM 1887 O O . PHE A 1 243 ? 13.181 -0.516 -21.394 1.00 93.19 243 PHE A O 1
ATOM 1894 N N . ILE A 1 244 ? 12.527 0.959 -22.967 1.00 91.50 244 ILE A N 1
ATOM 1895 C CA . ILE A 1 244 ? 13.294 2.104 -22.478 1.00 91.50 244 ILE A CA 1
ATOM 1896 C C . ILE A 1 244 ? 12.374 3.032 -21.685 1.00 91.50 244 ILE A C 1
ATOM 1898 O O . ILE A 1 244 ? 11.468 3.655 -22.237 1.00 91.50 244 ILE A O 1
ATOM 1902 N N . HIS A 1 245 ? 12.606 3.117 -20.375 1.00 87.44 245 HIS A N 1
ATOM 1903 C CA . HIS A 1 245 ? 11.840 3.967 -19.457 1.00 87.44 245 HIS A CA 1
ATOM 1904 C C . HIS A 1 245 ? 12.656 4.251 -18.190 1.00 87.44 245 HIS A C 1
ATOM 1906 O O . HIS A 1 245 ? 13.518 3.463 -17.813 1.00 87.44 245 HIS A O 1
ATOM 1912 N N . ASP A 1 246 ? 12.354 5.324 -17.466 1.00 78.81 246 ASP A N 1
ATOM 1913 C CA . ASP A 1 246 ? 12.903 5.558 -16.127 1.00 78.81 246 ASP A CA 1
ATOM 1914 C C . ASP A 1 246 ? 12.588 4.420 -15.138 1.00 78.81 246 ASP A C 1
ATOM 1916 O O . ASP A 1 246 ? 11.509 3.812 -15.168 1.00 78.81 246 ASP A O 1
ATOM 1920 N N . GLY A 1 247 ? 13.516 4.166 -14.210 1.00 67.94 247 GLY A N 1
ATOM 1921 C CA . GLY A 1 247 ? 13.455 3.027 -13.282 1.00 67.94 247 GLY A CA 1
ATOM 1922 C C . GLY A 1 247 ? 12.249 2.996 -12.366 1.00 67.94 247 GLY A C 1
ATOM 1923 O O . GLY A 1 247 ? 11.779 1.917 -12.023 1.00 67.94 247 GLY A O 1
ATOM 1924 N N . THR A 1 248 ? 11.686 4.156 -12.040 1.00 64.56 248 THR A N 1
ATOM 1925 C CA . THR A 1 248 ? 10.586 4.268 -11.077 1.00 64.56 248 THR A CA 1
ATOM 1926 C C . THR A 1 248 ? 9.304 3.550 -11.520 1.00 64.56 248 THR A C 1
ATOM 1928 O O . THR A 1 248 ? 8.491 3.179 -10.679 1.00 64.56 248 THR A O 1
ATOM 1931 N N . LEU A 1 249 ? 9.085 3.373 -12.828 1.00 68.94 249 LEU A N 1
ATOM 1932 C CA . LEU A 1 249 ? 7.866 2.747 -13.368 1.00 68.94 249 LEU A CA 1
ATOM 1933 C C . LEU A 1 249 ? 8.136 1.692 -14.449 1.00 68.94 249 LEU A C 1
ATOM 1935 O O . LEU A 1 249 ? 7.218 0.953 -14.802 1.00 68.94 249 LEU A O 1
ATOM 1939 N N . GLY A 1 250 ? 9.376 1.562 -14.935 1.00 72.00 250 GLY A N 1
ATOM 1940 C CA . GLY A 1 250 ? 9.724 0.658 -16.034 1.00 72.00 250 GLY A CA 1
ATOM 1941 C C . GLY A 1 250 ? 9.271 -0.791 -15.820 1.00 72.00 250 GLY A C 1
ATOM 1942 O O . GLY A 1 250 ? 8.602 -1.376 -16.669 1.00 72.00 250 GLY A O 1
ATOM 1943 N N . MET A 1 251 ? 9.539 -1.345 -14.633 1.00 69.81 251 MET A N 1
ATOM 1944 C CA . MET A 1 251 ? 9.108 -2.702 -14.271 1.00 69.81 251 MET A CA 1
ATOM 1945 C C . MET A 1 251 ? 7.588 -2.840 -14.117 1.00 69.81 251 MET A C 1
ATOM 1947 O O . MET A 1 251 ? 7.045 -3.915 -14.359 1.00 69.81 251 MET A O 1
ATOM 1951 N N . HIS A 1 252 ? 6.887 -1.777 -13.713 1.00 72.31 252 HIS A N 1
ATOM 1952 C CA . HIS A 1 252 ? 5.430 -1.807 -13.584 1.00 72.31 252 HIS A CA 1
ATOM 1953 C C . HIS A 1 252 ? 4.741 -1.876 -14.944 1.00 72.31 252 HIS A C 1
ATOM 1955 O O . HIS A 1 252 ? 3.787 -2.634 -15.098 1.00 72.31 252 HIS A O 1
ATOM 1961 N N . TYR A 1 253 ? 5.263 -1.152 -15.930 1.00 79.88 253 TYR A N 1
ATOM 1962 C CA . TYR A 1 253 ? 4.775 -1.212 -17.303 1.00 79.88 253 TYR A CA 1
ATOM 1963 C C . TYR A 1 253 ? 5.104 -2.541 -17.991 1.00 79.88 253 TYR A C 1
ATOM 1965 O O . TYR A 1 253 ? 4.297 -3.038 -18.766 1.00 79.88 253 TYR A O 1
ATOM 1973 N N . LEU A 1 254 ? 6.209 -3.213 -17.650 1.00 84.38 254 LEU A N 1
ATOM 1974 C CA . LEU A 1 254 ? 6.443 -4.572 -18.161 1.00 84.38 254 LEU A CA 1
ATOM 1975 C C . LEU A 1 254 ? 5.333 -5.566 -17.772 1.00 84.38 254 LEU A C 1
ATOM 1977 O O . LEU A 1 254 ? 5.049 -6.482 -18.541 1.00 84.38 254 LEU A O 1
ATOM 1981 N N . TYR A 1 255 ? 4.654 -5.379 -16.632 1.00 76.62 255 TYR A N 1
ATOM 1982 C CA . TYR A 1 255 ? 3.485 -6.204 -16.304 1.00 76.62 255 TYR A CA 1
ATOM 1983 C C . TYR A 1 255 ? 2.297 -5.947 -17.232 1.00 76.62 255 TYR A C 1
ATOM 1985 O O . TYR A 1 255 ? 1.577 -6.896 -17.527 1.00 76.62 255 TYR A O 1
ATOM 1993 N N . THR A 1 256 ? 2.090 -4.710 -17.698 1.00 78.62 256 THR A N 1
ATOM 1994 C CA . THR A 1 256 ? 1.015 -4.416 -18.660 1.00 78.62 256 THR A CA 1
ATOM 1995 C C . THR A 1 256 ? 1.342 -5.011 -20.028 1.00 78.62 256 THR A C 1
ATOM 1997 O O . THR A 1 256 ? 0.478 -5.628 -20.641 1.00 78.62 256 THR A O 1
ATOM 2000 N N . PHE A 1 257 ? 2.613 -4.960 -20.453 1.00 85.38 257 PHE A N 1
ATOM 2001 C CA . PHE A 1 257 ? 3.059 -5.667 -21.661 1.00 85.38 257 PHE A CA 1
ATOM 2002 C C . PHE A 1 257 ? 2.815 -7.175 -21.567 1.00 85.38 257 PHE A C 1
ATOM 2004 O O . PHE A 1 257 ? 2.276 -7.770 -22.491 1.00 85.38 257 PHE A O 1
ATOM 2011 N N . HIS A 1 258 ? 3.132 -7.793 -20.425 1.00 82.62 258 HIS A N 1
ATOM 2012 C CA . HIS A 1 258 ? 2.868 -9.218 -20.212 1.00 82.62 258 HIS A CA 1
ATOM 2013 C C . HIS A 1 258 ? 1.371 -9.566 -20.303 1.00 82.62 258 HIS A C 1
ATOM 2015 O O . HIS A 1 258 ? 1.031 -10.698 -20.631 1.00 82.62 258 HIS A O 1
ATOM 2021 N N . THR A 1 259 ? 0.462 -8.653 -19.955 1.00 79.94 259 THR A N 1
ATOM 2022 C CA . THR A 1 259 ? -0.982 -8.900 -20.103 1.00 79.94 259 THR A CA 1
ATOM 2023 C C . THR A 1 259 ? -1.517 -8.605 -21.499 1.00 79.94 259 THR A C 1
ATOM 2025 O O . THR A 1 259 ? -2.577 -9.128 -21.821 1.00 79.94 259 THR A O 1
ATOM 2028 N N . GLY A 1 260 ? -0.830 -7.768 -22.281 1.00 81.69 260 GLY A N 1
ATOM 2029 C CA . GLY A 1 260 ? -1.234 -7.410 -23.642 1.00 81.69 260 GLY A CA 1
ATOM 2030 C C . GLY A 1 260 ? -0.643 -8.304 -24.735 1.00 81.69 260 GLY A C 1
ATOM 2031 O O . GLY A 1 260 ? -1.194 -8.342 -25.824 1.00 81.69 260 GLY A O 1
ATOM 2032 N N . ILE A 1 261 ? 0.445 -9.027 -24.450 1.00 84.38 261 ILE A N 1
ATOM 2033 C CA . ILE A 1 261 ? 1.020 -10.028 -25.357 1.00 84.38 261 ILE A CA 1
ATOM 2034 C C . ILE A 1 261 ? 0.455 -11.402 -24.995 1.00 84.38 261 ILE A C 1
ATOM 2036 O O . ILE A 1 261 ? 0.588 -11.860 -23.856 1.00 84.38 261 ILE A O 1
ATOM 2040 N N . ASP A 1 262 ? -0.147 -12.080 -25.963 1.00 82.88 262 ASP A N 1
ATOM 2041 C CA . ASP A 1 262 ? -0.716 -13.405 -25.789 1.00 82.88 262 ASP A CA 1
ATOM 2042 C C . ASP A 1 262 ? 0.383 -14.471 -25.749 1.00 82.88 262 ASP A C 1
ATOM 2044 O O . ASP A 1 262 ? 1.391 -14.426 -26.461 1.00 82.88 262 ASP A O 1
ATOM 2048 N N . ASP A 1 263 ? 0.176 -15.472 -24.889 1.00 82.19 263 ASP A N 1
ATOM 2049 C CA . ASP A 1 263 ? 0.998 -16.681 -24.815 1.00 82.19 263 ASP A CA 1
ATOM 2050 C C . ASP A 1 263 ? 2.513 -16.445 -24.633 1.00 82.19 263 ASP A C 1
ATOM 2052 O O . ASP A 1 263 ? 3.321 -17.287 -25.026 1.00 82.19 263 ASP A O 1
ATOM 2056 N N . VAL A 1 264 ? 2.915 -15.363 -23.946 1.00 80.25 264 VAL A N 1
ATOM 2057 C CA . VAL A 1 264 ? 4.324 -14.985 -23.657 1.00 80.25 264 VAL A CA 1
ATOM 2058 C C . VAL A 1 264 ? 5.205 -16.182 -23.276 1.00 80.25 264 VAL A C 1
ATOM 2060 O O . VAL A 1 264 ? 6.301 -16.358 -23.806 1.00 80.25 264 VAL A O 1
ATOM 2063 N N . GLY A 1 265 ? 4.720 -17.046 -22.377 1.00 77.94 265 GLY A N 1
ATOM 2064 C CA . GLY A 1 265 ? 5.463 -18.224 -21.921 1.00 77.94 265 GLY A CA 1
ATOM 2065 C C . GLY A 1 265 ? 5.564 -19.360 -22.947 1.00 77.94 265 GLY A C 1
ATOM 2066 O O . GLY A 1 265 ? 6.526 -20.122 -22.898 1.00 77.94 265 GLY A O 1
ATOM 2067 N N . GLN A 1 266 ? 4.598 -19.492 -23.863 1.00 83.44 266 GLN A N 1
ATOM 2068 C CA . GLN A 1 266 ? 4.623 -20.501 -24.932 1.00 83.44 266 GLN A CA 1
ATOM 2069 C C . GLN A 1 266 ? 5.456 -20.020 -26.123 1.00 83.44 266 GLN A C 1
ATOM 2071 O O . GLN A 1 266 ? 6.249 -20.789 -26.657 1.00 83.44 266 GLN A O 1
ATOM 2076 N N . ARG A 1 267 ? 5.330 -18.733 -26.474 1.00 83.75 267 ARG A N 1
ATOM 2077 C CA . ARG A 1 267 ? 6.103 -18.057 -27.526 1.00 83.75 267 ARG A CA 1
ATOM 2078 C C . ARG A 1 267 ? 7.527 -17.712 -27.094 1.00 83.75 267 ARG A C 1
ATOM 2080 O O . ARG A 1 267 ? 8.298 -17.236 -27.912 1.00 83.75 267 ARG A O 1
ATOM 2087 N N . ASN A 1 268 ? 7.885 -17.964 -25.831 1.00 88.19 268 ASN A N 1
ATOM 2088 C CA . ASN A 1 268 ? 9.210 -17.709 -25.262 1.00 88.19 268 ASN A CA 1
ATOM 2089 C C . ASN A 1 268 ? 9.678 -16.252 -25.461 1.00 88.19 268 ASN A C 1
ATOM 2091 O O . ASN A 1 268 ? 10.826 -16.017 -25.827 1.00 88.19 268 ASN A O 1
ATOM 2095 N N . ILE A 1 269 ? 8.771 -15.301 -25.222 1.00 89.12 269 ILE A N 1
ATOM 2096 C CA . ILE A 1 269 ? 9.033 -13.862 -25.334 1.00 89.12 269 ILE A CA 1
ATOM 2097 C C . ILE A 1 269 ? 9.525 -13.325 -23.988 1.00 89.12 269 ILE A C 1
ATOM 2099 O O . ILE A 1 269 ? 8.897 -13.553 -22.949 1.00 89.12 269 ILE A O 1
ATOM 2103 N N . THR A 1 270 ? 10.614 -12.560 -23.999 1.00 89.88 270 THR A N 1
ATOM 2104 C CA . THR A 1 270 ? 11.139 -11.864 -22.818 1.00 89.88 270 THR A CA 1
ATOM 2105 C C . THR A 1 270 ? 11.100 -10.350 -23.009 1.00 89.88 270 THR A C 1
ATOM 2107 O O . THR A 1 270 ? 11.652 -9.796 -23.958 1.00 89.88 270 THR A O 1
ATOM 2110 N N . GLY A 1 271 ? 10.472 -9.654 -22.058 1.00 90.44 271 GLY A N 1
ATOM 2111 C CA . GLY A 1 271 ? 10.527 -8.197 -21.958 1.00 90.44 271 GLY A CA 1
ATOM 2112 C C . GLY A 1 271 ? 11.696 -7.745 -21.086 1.00 90.44 271 GLY A C 1
ATOM 2113 O O . GLY A 1 271 ? 11.749 -8.053 -19.892 1.00 90.44 271 GLY A O 1
ATOM 2114 N N . HIS A 1 272 ? 12.625 -6.990 -21.663 1.00 91.19 272 HIS A N 1
ATOM 2115 C CA . HIS A 1 272 ? 13.746 -6.382 -20.949 1.00 91.19 272 HIS A CA 1
ATOM 2116 C C . HIS A 1 272 ? 13.456 -4.916 -20.645 1.00 91.19 272 HIS A C 1
ATOM 2118 O O . HIS A 1 272 ? 12.814 -4.236 -21.432 1.00 91.19 272 HIS A O 1
ATOM 2124 N N . TRP A 1 273 ? 13.977 -4.396 -19.533 1.00 90.94 273 TRP A N 1
ATOM 2125 C CA . TRP A 1 273 ? 13.881 -2.972 -19.206 1.00 90.94 273 TRP A CA 1
ATOM 2126 C C . TRP A 1 273 ? 15.265 -2.336 -19.030 1.00 90.94 273 TRP A C 1
ATOM 2128 O O . TRP A 1 273 ? 16.184 -2.957 -18.474 1.00 90.94 273 TRP A O 1
ATOM 2138 N N . ARG A 1 274 ? 15.418 -1.094 -19.509 1.00 89.00 274 ARG A N 1
ATOM 2139 C CA . ARG A 1 274 ? 16.611 -0.254 -19.341 1.00 89.00 274 ARG A CA 1
ATOM 2140 C C . ARG A 1 274 ? 16.228 1.215 -19.139 1.00 89.00 274 ARG A C 1
ATOM 2142 O O . ARG A 1 274 ? 15.284 1.704 -19.753 1.00 89.00 274 ARG A O 1
ATOM 2149 N N . ALA A 1 275 ? 16.999 1.925 -18.313 1.00 86.88 275 ALA A N 1
ATOM 2150 C CA . ALA A 1 275 ? 16.911 3.383 -18.232 1.00 86.88 275 ALA A CA 1
ATOM 2151 C C . ALA A 1 275 ? 17.585 4.038 -19.458 1.00 86.88 275 ALA A C 1
ATOM 2153 O O . ALA A 1 275 ? 18.539 3.446 -19.990 1.00 86.88 275 ALA A O 1
ATOM 2154 N N . PRO A 1 276 ? 17.135 5.234 -19.894 1.00 86.62 276 PRO A N 1
ATOM 2155 C CA . PRO A 1 276 ? 17.640 5.890 -21.104 1.00 86.62 276 PRO A CA 1
ATOM 2156 C C . PRO A 1 276 ? 19.161 6.091 -21.125 1.00 86.62 276 PRO A C 1
ATOM 2158 O O . PRO A 1 276 ? 19.793 5.920 -22.163 1.00 86.62 276 PRO A O 1
ATOM 2161 N N . ASP A 1 277 ? 19.757 6.394 -19.972 1.00 84.25 277 ASP A N 1
ATOM 2162 C CA . ASP A 1 277 ? 21.179 6.697 -19.782 1.00 84.25 277 ASP A CA 1
ATOM 2163 C C . ASP A 1 277 ? 22.021 5.481 -19.357 1.00 84.25 277 ASP A C 1
ATOM 2165 O O . ASP A 1 277 ? 23.194 5.606 -19.009 1.00 84.25 277 ASP A O 1
ATOM 2169 N N . SER A 1 278 ? 21.444 4.278 -19.391 1.00 85.44 278 SER A N 1
ATOM 2170 C CA . SER A 1 278 ? 22.069 3.095 -18.792 1.00 85.44 278 SER A CA 1
ATOM 2171 C C . SER A 1 278 ? 23.084 2.356 -19.674 1.00 85.44 278 SER A C 1
ATOM 2173 O O . SER A 1 278 ? 23.547 1.277 -19.286 1.00 85.44 278 SER A O 1
ATOM 2175 N N . GLY A 1 279 ? 23.414 2.915 -20.844 1.00 86.19 279 GLY A N 1
ATOM 2176 C CA . GLY A 1 279 ? 24.337 2.324 -21.821 1.00 86.19 279 GLY A CA 1
ATOM 2177 C C . GLY A 1 279 ? 23.776 1.096 -22.543 1.00 86.19 279 GLY A C 1
ATOM 2178 O O . GLY A 1 279 ? 24.534 0.231 -22.974 1.00 86.19 279 GLY A O 1
ATOM 2179 N N . TRP A 1 280 ? 22.449 0.991 -22.653 1.00 88.69 280 TRP A N 1
ATOM 2180 C CA . TRP A 1 280 ? 21.768 -0.156 -23.261 1.00 88.69 280 TRP A CA 1
ATOM 2181 C C . TRP A 1 280 ? 22.126 -0.346 -24.741 1.00 88.69 280 TRP A C 1
ATOM 2183 O O . TRP A 1 280 ? 22.088 -1.468 -25.241 1.00 88.69 280 TRP A O 1
ATOM 2193 N N . GLN A 1 281 ? 22.517 0.731 -25.423 1.00 87.25 281 GLN A N 1
ATOM 2194 C CA . GLN A 1 281 ? 22.982 0.725 -26.805 1.00 87.25 281 GLN A CA 1
ATOM 2195 C C . GLN A 1 281 ? 24.213 -0.177 -26.954 1.00 87.25 281 GLN A C 1
ATOM 2197 O O . GLN A 1 281 ? 24.269 -1.001 -27.858 1.00 87.25 281 GLN A O 1
ATOM 2202 N N . ASP A 1 282 ? 25.175 -0.102 -26.033 1.00 84.12 282 ASP A N 1
ATOM 2203 C CA . ASP A 1 282 ? 26.364 -0.958 -26.082 1.00 84.12 282 ASP A CA 1
ATOM 2204 C C . ASP A 1 282 ? 26.031 -2.432 -25.800 1.00 84.12 282 ASP A C 1
ATOM 2206 O O . ASP A 1 282 ? 26.640 -3.334 -26.378 1.00 84.12 282 ASP A O 1
ATOM 2210 N N . GLU A 1 283 ? 25.045 -2.700 -24.940 1.00 87.06 283 GLU A N 1
ATOM 2211 C CA . GLU A 1 283 ? 24.566 -4.065 -24.691 1.00 87.06 283 GLU A CA 1
ATOM 2212 C C . GLU A 1 283 ? 23.884 -4.653 -25.935 1.00 87.06 283 GLU A C 1
ATOM 2214 O O . GLU A 1 283 ? 24.167 -5.791 -26.308 1.00 87.06 283 GLU A O 1
ATOM 2219 N N . LEU A 1 284 ? 23.013 -3.874 -26.583 1.00 86.81 284 LEU A N 1
ATOM 2220 C CA . LEU A 1 284 ? 22.228 -4.310 -27.737 1.00 86.81 284 LEU A CA 1
ATOM 2221 C C . LEU A 1 284 ? 23.081 -4.433 -29.008 1.00 86.81 284 LEU A C 1
ATOM 2223 O O . LEU A 1 284 ? 22.975 -5.417 -29.732 1.00 86.81 284 LEU A O 1
ATOM 2227 N N . VAL A 1 285 ? 23.939 -3.446 -29.273 1.00 79.69 285 VAL A N 1
ATOM 2228 C CA . VAL A 1 285 ? 24.696 -3.333 -30.531 1.00 79.69 285 VAL A CA 1
ATOM 2229 C C . VAL A 1 285 ? 26.010 -4.088 -30.465 1.00 79.69 285 VAL A C 1
ATOM 2231 O O . VAL A 1 285 ? 26.352 -4.850 -31.366 1.00 79.69 285 VAL A O 1
ATOM 2234 N N . ASN A 1 286 ? 26.763 -3.877 -29.387 1.00 77.62 286 ASN A N 1
ATOM 2235 C CA . ASN A 1 286 ? 28.104 -4.431 -29.240 1.00 77.62 286 ASN A CA 1
ATOM 2236 C C . ASN A 1 286 ? 28.094 -5.771 -28.482 1.00 77.62 286 ASN A C 1
ATOM 2238 O O . ASN A 1 286 ? 29.147 -6.390 -28.310 1.00 77.62 286 ASN A O 1
ATOM 2242 N N . GLY A 1 287 ? 26.924 -6.232 -28.020 1.00 80.25 287 GLY A N 1
ATOM 2243 C CA . GLY A 1 287 ? 26.773 -7.488 -27.284 1.00 80.25 287 GLY A CA 1
ATOM 2244 C C . GLY A 1 287 ? 27.476 -7.479 -25.925 1.00 80.25 287 GLY A C 1
ATOM 2245 O O . GLY A 1 287 ? 27.855 -8.540 -25.413 1.00 80.25 287 GLY A O 1
ATOM 2246 N N . VAL A 1 288 ? 27.713 -6.292 -25.351 1.00 83.69 288 VAL A N 1
ATOM 2247 C CA . VAL A 1 288 ? 28.400 -6.150 -24.065 1.00 83.69 288 VAL A CA 1
ATOM 2248 C C . VAL A 1 288 ? 27.559 -6.808 -22.977 1.00 83.69 288 VAL A C 1
ATOM 2250 O O . VAL A 1 288 ? 26.424 -6.420 -22.720 1.00 83.69 288 VAL A O 1
ATOM 2253 N N . LYS A 1 289 ? 28.128 -7.808 -22.302 1.00 80.38 289 LYS A N 1
ATOM 2254 C CA . LYS A 1 289 ? 27.457 -8.484 -21.190 1.00 80.38 289 LYS A CA 1
ATOM 2255 C C . LYS A 1 289 ? 27.717 -7.738 -19.893 1.00 80.38 289 LYS A C 1
ATOM 2257 O O . LYS A 1 289 ? 28.852 -7.685 -19.424 1.00 80.38 289 LYS A O 1
ATOM 2262 N N . MET A 1 290 ? 26.651 -7.225 -19.293 1.00 80.00 290 MET A N 1
ATOM 2263 C CA . MET A 1 290 ? 26.674 -6.658 -17.950 1.00 80.00 290 MET A CA 1
ATOM 2264 C C . MET A 1 290 ? 26.066 -7.646 -16.949 1.00 80.00 290 MET A C 1
ATOM 2266 O O . MET A 1 290 ? 25.038 -8.273 -17.217 1.00 80.00 290 MET A O 1
ATOM 2270 N N . GLU A 1 291 ? 26.705 -7.810 -15.789 1.00 78.31 291 GLU A N 1
ATOM 2271 C CA . GLU A 1 291 ? 26.211 -8.728 -14.759 1.00 78.31 291 GLU A CA 1
ATOM 2272 C C . GLU A 1 291 ? 24.809 -8.328 -14.275 1.00 78.31 291 GLU A C 1
ATOM 2274 O O . GLU A 1 291 ? 24.530 -7.157 -14.032 1.00 78.31 291 GLU A O 1
ATOM 2279 N N . ASN A 1 292 ? 23.935 -9.326 -14.097 1.00 76.56 292 ASN A N 1
ATOM 2280 C CA . ASN A 1 292 ? 22.566 -9.185 -13.582 1.00 76.56 292 ASN A CA 1
ATOM 2281 C C . ASN A 1 292 ? 21.592 -8.344 -14.434 1.00 76.56 292 ASN A C 1
ATOM 2283 O O . ASN A 1 292 ? 20.570 -7.907 -13.911 1.00 76.56 292 ASN A O 1
ATOM 2287 N N . ARG A 1 293 ? 21.852 -8.133 -15.734 1.00 77.44 293 ARG A N 1
ATOM 2288 C CA . ARG A 1 293 ? 20.964 -7.332 -16.610 1.00 77.44 293 ARG A CA 1
ATOM 2289 C C . ARG A 1 293 ? 20.189 -8.137 -17.668 1.00 77.44 293 ARG A C 1
ATOM 2291 O O . ARG A 1 293 ? 19.419 -7.567 -18.439 1.00 77.44 293 ARG A O 1
ATOM 2298 N N . GLY A 1 294 ? 20.315 -9.463 -17.672 1.00 82.12 294 GLY A N 1
ATOM 2299 C CA . GLY A 1 294 ? 19.711 -10.322 -18.698 1.00 82.12 294 GLY A CA 1
ATOM 2300 C C . GLY A 1 294 ? 20.470 -10.269 -20.030 1.00 82.12 294 GLY A C 1
ATOM 2301 O O . GLY A 1 294 ? 21.434 -9.522 -20.172 1.00 82.12 294 GLY A O 1
ATOM 2302 N N . ASN A 1 295 ? 20.072 -11.108 -20.985 1.00 86.81 295 ASN A N 1
ATOM 2303 C CA . ASN A 1 295 ? 20.704 -11.208 -22.301 1.00 86.81 295 ASN A CA 1
ATOM 2304 C C . ASN A 1 295 ? 19.828 -10.517 -23.352 1.00 86.81 295 ASN A C 1
ATOM 2306 O O . ASN A 1 295 ? 18.672 -10.890 -23.464 1.00 86.81 295 ASN A O 1
ATOM 2310 N N . LEU A 1 296 ? 20.379 -9.569 -24.116 1.00 90.81 296 LEU A N 1
ATOM 2311 C CA . LEU A 1 296 ? 19.643 -8.839 -25.159 1.00 90.81 296 LEU A CA 1
ATOM 2312 C C . LEU A 1 296 ? 19.836 -9.424 -26.571 1.00 90.81 296 LEU A C 1
ATOM 2314 O O . LEU A 1 296 ? 19.419 -8.811 -27.545 1.00 90.81 296 LEU A O 1
ATOM 2318 N N . SER A 1 297 ? 20.477 -10.592 -26.714 1.00 87.62 297 SER A N 1
ATOM 2319 C CA . SER A 1 297 ? 20.853 -11.137 -28.032 1.00 87.62 297 SER A CA 1
ATOM 2320 C C . SER A 1 297 ? 19.685 -11.432 -28.973 1.00 87.62 297 SER A C 1
ATOM 2322 O O . SER A 1 297 ? 19.901 -11.513 -30.177 1.00 87.62 297 SER A O 1
ATOM 2324 N N . ASN A 1 298 ? 18.483 -11.635 -28.432 1.00 90.75 298 ASN A N 1
ATOM 2325 C CA . ASN A 1 298 ? 17.288 -11.969 -29.206 1.00 90.75 298 ASN A CA 1
ATOM 2326 C C . ASN A 1 298 ? 16.332 -10.772 -29.338 1.00 90.75 298 ASN A C 1
ATOM 2328 O O . ASN A 1 298 ? 15.215 -10.932 -29.823 1.00 90.75 298 ASN A O 1
ATOM 2332 N N . VAL A 1 299 ? 16.752 -9.579 -28.906 1.00 92.81 299 VAL A N 1
ATOM 2333 C CA . VAL A 1 299 ? 15.923 -8.377 -28.982 1.00 92.81 299 VAL A CA 1
ATOM 2334 C C . VAL A 1 299 ? 15.821 -7.912 -30.433 1.00 92.81 299 VAL A C 1
ATOM 2336 O O . VAL A 1 299 ? 16.811 -7.463 -31.007 1.00 92.81 299 VAL A O 1
ATOM 2339 N N . GLN A 1 300 ? 14.616 -7.997 -31.000 1.00 92.94 300 GLN A N 1
ATOM 2340 C CA . GLN A 1 300 ? 14.285 -7.501 -32.349 1.00 92.94 300 GLN A CA 1
ATOM 2341 C C . GLN A 1 300 ? 13.350 -6.282 -32.316 1.00 92.94 300 GLN A C 1
ATOM 2343 O O . GLN A 1 300 ? 13.074 -5.668 -33.346 1.00 92.94 300 GLN A O 1
ATOM 2348 N N . TRP A 1 301 ? 12.888 -5.905 -31.119 1.00 93.19 301 TRP A N 1
ATOM 2349 C CA . TRP A 1 301 ? 11.928 -4.828 -30.901 1.00 93.19 301 TRP A CA 1
ATOM 2350 C C . TRP A 1 301 ? 12.376 -3.924 -29.756 1.00 93.19 301 TRP A C 1
ATOM 2352 O O . TRP A 1 301 ? 12.809 -4.401 -28.708 1.00 93.19 301 TRP A O 1
ATOM 2362 N N . ILE A 1 302 ? 12.254 -2.612 -29.928 1.00 93.44 302 ILE A N 1
ATOM 2363 C CA . ILE A 1 302 ? 12.516 -1.631 -28.872 1.00 93.44 302 ILE A CA 1
ATOM 2364 C C . ILE A 1 302 ? 11.298 -0.741 -28.730 1.00 93.44 302 ILE A C 1
ATOM 2366 O O . ILE A 1 302 ? 10.797 -0.208 -29.716 1.00 93.44 302 ILE A O 1
ATOM 2370 N N . VAL A 1 303 ? 10.859 -0.545 -27.493 1.00 93.25 303 VAL A N 1
ATOM 2371 C CA . VAL A 1 303 ? 9.773 0.366 -27.151 1.00 93.25 303 VAL A CA 1
ATOM 2372 C C . VAL A 1 303 ? 10.340 1.518 -26.337 1.00 93.25 303 VAL A C 1
ATOM 2374 O O . VAL A 1 303 ? 10.897 1.309 -25.259 1.00 93.25 303 VAL A O 1
ATOM 2377 N N . PHE A 1 304 ? 10.180 2.738 -26.833 1.00 91.50 304 PHE A N 1
ATOM 2378 C CA . PHE A 1 304 ? 10.509 3.960 -26.111 1.00 91.50 304 PHE A CA 1
ATOM 2379 C C . PHE A 1 304 ? 9.259 4.532 -25.462 1.00 91.50 304 PHE A C 1
ATOM 2381 O O . PHE A 1 304 ? 8.255 4.800 -26.124 1.00 91.50 304 PHE A O 1
ATOM 2388 N N . ALA A 1 305 ? 9.338 4.744 -24.154 1.00 89.25 305 ALA A N 1
ATOM 2389 C CA . ALA A 1 305 ? 8.319 5.460 -23.413 1.00 89.25 305 ALA A CA 1
ATOM 2390 C C . ALA A 1 305 ? 8.223 6.938 -23.820 1.00 89.25 305 ALA A C 1
ATOM 2392 O O . ALA A 1 305 ? 9.219 7.510 -24.278 1.00 89.25 305 ALA A O 1
ATOM 2393 N N . PRO A 1 306 ? 7.081 7.602 -23.558 1.00 87.06 306 PRO A N 1
ATOM 2394 C CA . PRO A 1 306 ? 6.952 9.032 -23.774 1.00 87.06 306 PRO A CA 1
ATOM 2395 C C . PRO A 1 306 ? 8.071 9.847 -23.126 1.00 87.06 306 PRO A C 1
ATOM 2397 O O . PRO A 1 306 ? 8.350 9.714 -21.937 1.00 87.06 306 PRO A O 1
ATOM 2400 N N . GLY A 1 307 ? 8.714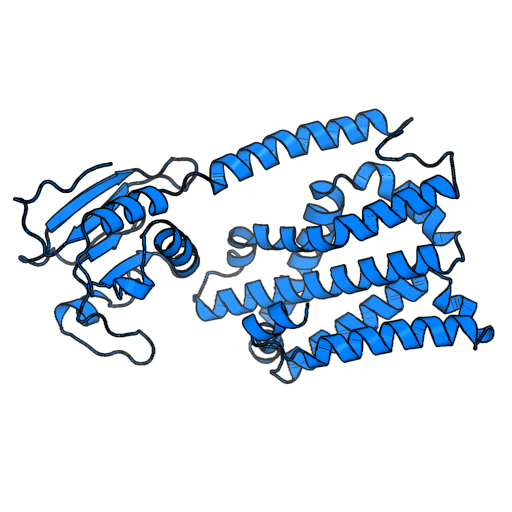 10.705 -23.922 1.00 83.69 307 GLY A N 1
ATOM 2401 C CA . GLY A 1 307 ? 9.836 11.532 -23.465 1.00 83.69 307 GLY A CA 1
ATOM 2402 C C . GLY A 1 307 ? 11.205 10.847 -23.517 1.00 83.69 307 GLY A C 1
ATOM 2403 O O . GLY A 1 307 ? 12.209 11.509 -23.258 1.00 83.69 307 GLY A O 1
ATOM 2404 N N . THR A 1 308 ? 11.261 9.569 -23.894 1.00 86.12 308 THR A N 1
ATOM 2405 C CA . THR A 1 308 ? 12.505 8.847 -24.180 1.00 86.12 308 THR A CA 1
ATOM 2406 C C . THR A 1 308 ? 12.645 8.651 -25.681 1.00 86.12 308 THR A C 1
ATOM 2408 O O . THR A 1 308 ? 11.657 8.427 -26.372 1.00 86.12 308 THR A O 1
ATOM 2411 N N . TYR A 1 309 ? 13.867 8.769 -26.190 1.00 83.62 309 TYR A N 1
ATOM 2412 C CA . TYR A 1 309 ? 14.140 8.695 -27.621 1.00 83.62 309 TYR A CA 1
ATOM 2413 C C . TYR A 1 309 ? 15.526 8.109 -27.844 1.00 83.62 309 TYR A C 1
ATOM 2415 O O . TYR A 1 309 ? 16.387 8.151 -26.961 1.00 83.62 309 TYR A O 1
ATOM 2423 N N . TRP A 1 310 ? 15.764 7.621 -29.054 1.00 82.25 310 TRP A N 1
ATOM 2424 C CA . TRP A 1 310 ? 17.101 7.242 -29.483 1.00 82.25 310 TRP A CA 1
ATOM 2425 C C . TRP A 1 310 ? 17.971 8.495 -29.680 1.00 82.25 310 TRP A C 1
ATOM 2427 O O . TRP A 1 310 ? 17.688 9.323 -30.546 1.00 82.25 310 TRP A O 1
ATOM 2437 N N . THR A 1 311 ? 19.036 8.653 -28.893 1.00 69.38 311 THR A N 1
ATOM 2438 C CA . THR A 1 311 ? 19.853 9.883 -28.888 1.00 69.38 311 THR A CA 1
ATOM 2439 C C . THR A 1 311 ? 21.103 9.825 -29.768 1.00 69.38 311 THR A C 1
ATOM 2441 O O . THR A 1 311 ? 21.549 10.868 -30.241 1.00 69.38 311 THR A O 1
ATOM 2444 N N . ASP A 1 312 ? 21.646 8.635 -30.042 1.00 65.31 312 ASP A N 1
ATOM 2445 C CA . ASP A 1 312 ? 23.012 8.476 -30.582 1.00 65.31 312 ASP A CA 1
ATOM 2446 C C . ASP A 1 312 ? 23.076 8.069 -32.063 1.00 65.31 312 ASP A C 1
ATOM 2448 O O . ASP A 1 312 ? 23.987 7.363 -32.486 1.00 65.31 312 ASP A O 1
ATOM 2452 N N . GLY A 1 313 ? 22.117 8.538 -32.866 1.00 60.28 313 GLY A N 1
ATOM 2453 C CA . GLY A 1 313 ? 22.001 8.163 -34.276 1.00 60.28 313 GLY A CA 1
ATOM 2454 C C . GLY A 1 313 ? 21.482 6.733 -34.443 1.00 60.28 313 GLY A C 1
ATOM 2455 O O . GLY A 1 313 ? 21.950 5.791 -33.807 1.00 60.28 313 GLY A O 1
ATOM 2456 N N . TYR A 1 314 ? 20.455 6.573 -35.271 1.00 65.81 314 TYR A N 1
ATOM 2457 C CA . TYR A 1 314 ? 19.833 5.274 -35.515 1.00 65.81 314 TYR A CA 1
ATOM 2458 C C . TYR A 1 314 ? 20.807 4.341 -36.244 1.00 65.81 314 TYR A C 1
ATOM 2460 O O . TYR A 1 314 ? 21.551 4.778 -37.125 1.00 65.81 314 TYR A O 1
ATOM 2468 N N . LEU A 1 315 ? 20.799 3.060 -35.885 1.00 67.56 315 LEU A N 1
ATOM 2469 C CA . LEU A 1 315 ? 21.530 2.032 -36.628 1.00 67.56 315 LEU A CA 1
ATOM 2470 C C . LEU A 1 315 ? 20.839 1.779 -37.968 1.00 67.56 315 LEU A C 1
ATOM 2472 O O . LEU A 1 315 ? 19.614 1.836 -38.037 1.00 67.56 315 LEU A O 1
ATOM 2476 N N . GLU A 1 316 ? 21.609 1.456 -39.011 1.00 66.56 316 GLU A N 1
ATOM 2477 C CA . GLU A 1 316 ? 21.063 1.221 -40.361 1.00 66.56 316 GLU A CA 1
ATOM 2478 C C . GLU A 1 316 ? 19.996 0.114 -40.389 1.00 66.56 316 GLU A C 1
ATOM 2480 O O . GLU A 1 316 ? 19.039 0.208 -41.158 1.00 66.56 316 GLU A O 1
ATOM 2485 N N . ASP A 1 317 ? 20.123 -0.884 -39.511 1.00 81.00 317 ASP A N 1
ATOM 2486 C CA . ASP A 1 317 ? 19.235 -2.048 -39.470 1.00 81.00 317 ASP A CA 1
ATOM 2487 C C . ASP A 1 317 ? 17.957 -1.824 -38.645 1.00 81.00 317 ASP A C 1
ATOM 2489 O O . ASP A 1 317 ? 17.052 -2.649 -38.701 1.00 81.00 317 ASP A O 1
ATOM 2493 N N . TRP A 1 318 ? 17.843 -0.719 -37.898 1.00 86.44 318 TRP A N 1
ATOM 2494 C CA . TRP A 1 318 ? 16.675 -0.434 -37.060 1.00 86.44 318 TRP A CA 1
ATOM 2495 C C . TRP A 1 318 ? 15.790 0.639 -37.688 1.00 86.44 318 TRP A C 1
ATOM 2497 O O . TRP A 1 318 ? 16.229 1.746 -37.996 1.00 86.44 318 TRP A O 1
ATOM 2507 N N . ASN A 1 319 ? 14.503 0.334 -37.828 1.00 85.75 319 ASN A N 1
ATOM 2508 C CA . ASN A 1 319 ? 13.513 1.236 -38.397 1.00 85.75 319 ASN A CA 1
ATOM 2509 C C . ASN A 1 319 ? 12.419 1.553 -37.378 1.00 85.75 319 ASN A C 1
ATOM 2511 O O . ASN A 1 319 ? 11.892 0.657 -36.714 1.00 85.75 319 ASN A O 1
ATOM 2515 N N . MET A 1 320 ? 12.024 2.827 -37.307 1.00 85.25 320 MET A N 1
ATOM 2516 C CA . MET A 1 320 ? 10.820 3.214 -36.578 1.00 85.25 320 MET A CA 1
ATOM 2517 C C . MET A 1 320 ? 9.619 2.554 -37.251 1.00 85.25 320 MET A C 1
ATOM 2519 O O . MET A 1 320 ? 9.303 2.833 -38.409 1.00 85.25 320 MET A O 1
ATOM 2523 N N . SER A 1 321 ? 8.995 1.655 -36.508 1.00 81.44 321 SER A N 1
ATOM 2524 C CA . SER A 1 321 ? 7.869 0.831 -36.926 1.00 81.44 321 SER A CA 1
ATOM 2525 C C . SER A 1 321 ? 6.555 1.553 -36.650 1.00 81.44 321 SER A C 1
ATOM 2527 O O . SER A 1 321 ? 5.686 1.623 -37.516 1.00 81.44 321 SER A O 1
ATOM 2529 N N . LEU A 1 322 ? 6.435 2.169 -35.471 1.00 84.94 322 LEU A N 1
ATOM 2530 C CA . LEU A 1 322 ? 5.228 2.877 -35.064 1.00 84.94 322 LEU A CA 1
ATOM 2531 C C . LEU A 1 322 ? 5.561 4.090 -34.195 1.00 84.94 322 LEU A C 1
ATOM 2533 O O . LEU A 1 322 ? 6.479 4.052 -33.377 1.00 84.94 322 LEU A O 1
ATOM 2537 N N . LEU A 1 323 ? 4.767 5.146 -34.362 1.00 86.25 323 LEU A N 1
ATOM 2538 C CA . LEU A 1 323 ? 4.719 6.306 -33.481 1.00 86.25 323 LEU A CA 1
ATOM 2539 C C . LEU A 1 323 ? 3.293 6.415 -32.945 1.00 86.25 323 LEU A C 1
ATOM 2541 O O . LEU A 1 323 ? 2.367 6.690 -33.711 1.00 86.25 323 LEU A O 1
ATOM 2545 N N . GLY A 1 324 ? 3.127 6.199 -31.647 1.00 84.88 324 GLY A N 1
ATOM 2546 C CA . GLY A 1 324 ? 1.854 6.373 -30.963 1.00 84.88 324 GLY A CA 1
ATOM 2547 C C . GLY A 1 324 ? 1.874 7.578 -30.031 1.00 84.88 324 GLY A C 1
ATOM 2548 O O . GLY A 1 324 ? 2.918 8.175 -29.758 1.00 84.88 324 GLY A O 1
ATOM 2549 N N . GLN A 1 325 ? 0.697 7.952 -29.538 1.00 84.06 325 GLN A N 1
ATOM 2550 C CA . GLN A 1 325 ? 0.541 9.066 -28.611 1.00 84.06 325 GLN A CA 1
ATOM 2551 C C . GLN A 1 325 ? -0.107 8.566 -27.325 1.00 84.06 325 GLN A C 1
ATOM 2553 O O . GLN 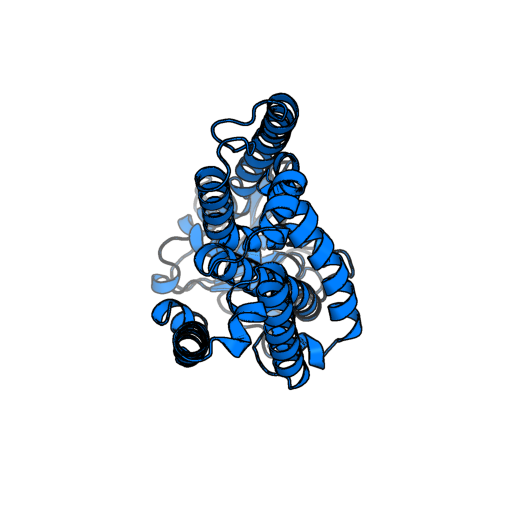A 1 325 ? -1.184 7.978 -27.355 1.00 84.06 325 GLN A O 1
ATOM 2558 N N . ALA A 1 326 ? 0.544 8.809 -26.190 1.00 81.44 326 ALA A N 1
ATOM 2559 C CA . ALA A 1 326 ? -0.057 8.536 -24.896 1.00 81.44 326 ALA A CA 1
ATOM 2560 C C . ALA A 1 326 ? -1.157 9.567 -24.608 1.00 81.44 326 ALA A C 1
ATOM 2562 O O . ALA A 1 326 ? -1.003 10.757 -24.911 1.00 81.44 326 ALA A O 1
ATOM 2563 N N . ASP A 1 327 ? -2.252 9.125 -23.985 1.00 71.75 327 ASP A N 1
ATOM 2564 C CA . ASP A 1 327 ? -3.279 10.044 -23.491 1.00 71.75 327 ASP A CA 1
ATOM 2565 C C . ASP A 1 327 ? -2.627 11.093 -22.571 1.00 71.75 327 ASP A C 1
ATOM 2567 O O . ASP A 1 327 ? -1.759 10.781 -21.749 1.00 71.75 327 ASP A O 1
ATOM 2571 N N . PHE A 1 328 ? -3.055 12.350 -22.704 1.00 65.19 328 PHE A N 1
ATOM 2572 C CA . PHE A 1 328 ? -2.630 13.458 -21.853 1.00 65.19 328 PHE A CA 1
ATOM 2573 C C . PHE A 1 328 ? -2.743 13.111 -20.365 1.00 65.19 328 PHE A C 1
ATOM 2575 O O . PHE A 1 328 ? -1.866 13.460 -19.574 1.00 65.19 328 PHE A O 1
ATOM 2582 N N . MET A 1 329 ? -3.797 12.383 -19.986 1.00 55.00 329 MET A N 1
ATOM 2583 C CA . MET A 1 329 ? -4.018 11.981 -18.597 1.00 55.00 329 MET A CA 1
ATOM 2584 C C . MET A 1 329 ? -2.967 10.981 -18.078 1.00 55.00 329 MET A C 1
ATOM 2586 O O . MET A 1 329 ? -2.840 10.837 -16.868 1.00 55.00 329 MET A O 1
ATOM 2590 N N . ASN A 1 330 ? -2.167 10.359 -18.954 1.00 61.38 330 ASN A N 1
ATOM 2591 C CA . ASN A 1 330 ? -1.079 9.425 -18.628 1.00 61.38 330 ASN A CA 1
ATOM 2592 C C . ASN A 1 330 ? 0.321 10.019 -18.821 1.00 61.38 330 ASN A C 1
ATOM 2594 O O . ASN A 1 330 ? 1.268 9.304 -19.140 1.00 61.38 330 ASN A O 1
ATOM 2598 N N . GLY A 1 331 ? 0.451 11.335 -18.652 1.00 63.72 331 GLY A N 1
ATOM 2599 C CA . GLY A 1 331 ? 1.700 12.067 -18.874 1.00 63.72 331 GLY A CA 1
ATOM 2600 C C . GLY A 1 331 ? 1.836 12.620 -20.293 1.00 63.72 331 GLY A C 1
ATOM 2601 O O . GLY A 1 331 ? 2.618 13.547 -20.501 1.00 63.72 331 GLY A O 1
ATOM 2602 N N . GLY A 1 332 ? 1.020 12.136 -21.237 1.00 71.94 332 GLY A N 1
ATOM 2603 C CA . GLY A 1 332 ? 1.059 12.549 -22.636 1.00 71.94 332 GLY A CA 1
ATOM 2604 C C . GLY A 1 332 ? 2.397 12.244 -23.313 1.00 71.94 332 GLY A C 1
ATOM 2605 O O . GLY A 1 332 ? 3.235 11.517 -22.789 1.00 71.94 332 GLY A O 1
ATOM 2606 N N . GLY A 1 333 ? 2.602 12.829 -24.492 1.00 82.88 333 GLY A N 1
ATOM 2607 C CA . GLY A 1 333 ? 3.812 12.625 -25.288 1.00 82.88 333 GLY A CA 1
ATOM 2608 C C . GLY A 1 333 ? 3.711 11.436 -26.240 1.00 82.88 333 GLY A C 1
ATOM 2609 O O . GLY A 1 333 ? 2.698 10.737 -26.290 1.00 82.88 333 GLY A O 1
ATOM 2610 N N . ASN A 1 334 ? 4.764 11.252 -27.029 1.00 87.56 334 ASN A N 1
ATOM 2611 C CA . ASN A 1 334 ? 4.806 10.221 -28.054 1.00 87.56 334 ASN A CA 1
ATOM 2612 C C . ASN A 1 334 ? 5.661 9.055 -27.585 1.00 87.56 334 ASN A C 1
ATOM 2614 O O . ASN A 1 334 ? 6.757 9.277 -27.076 1.00 87.56 334 ASN A O 1
ATOM 2618 N N . TRP A 1 335 ? 5.167 7.845 -27.795 1.00 89.81 335 TRP A N 1
ATOM 2619 C CA . TRP A 1 335 ? 5.932 6.618 -27.628 1.00 89.81 335 TRP A CA 1
ATOM 2620 C C . TRP A 1 335 ? 6.269 6.048 -29.004 1.00 89.81 335 TRP A C 1
ATOM 2622 O O . TRP A 1 335 ? 5.541 6.260 -29.977 1.00 89.81 335 TRP A O 1
ATOM 2632 N N . GLU A 1 336 ? 7.386 5.336 -29.089 1.00 91.31 336 GLU A N 1
ATOM 2633 C CA . GLU A 1 336 ? 7.921 4.841 -30.358 1.00 91.31 336 GLU A CA 1
ATOM 2634 C C . GLU A 1 336 ? 8.228 3.353 -30.262 1.00 91.31 336 GLU A C 1
ATOM 2636 O O . GLU A 1 336 ? 8.769 2.893 -29.257 1.00 91.31 336 GLU A O 1
ATOM 2641 N N . ILE A 1 337 ? 7.936 2.613 -31.330 1.00 91.19 337 ILE A N 1
ATOM 2642 C CA . ILE A 1 337 ? 8.401 1.238 -31.506 1.00 91.19 337 ILE A CA 1
ATOM 2643 C C . ILE A 1 337 ? 9.391 1.211 -32.658 1.00 91.19 337 ILE A C 1
ATOM 2645 O O . ILE A 1 337 ? 9.117 1.717 -33.747 1.00 91.19 337 ILE A O 1
ATOM 2649 N N . TRP A 1 338 ? 10.533 0.590 -32.410 1.00 91.56 338 TRP A N 1
ATOM 2650 C CA . TRP A 1 338 ? 11.593 0.354 -33.374 1.00 91.56 338 TRP A CA 1
ATOM 2651 C C . TRP A 1 338 ? 11.780 -1.146 -33.558 1.00 91.56 338 TRP A C 1
ATOM 2653 O O . TRP A 1 338 ? 11.668 -1.903 -32.596 1.00 91.56 338 TRP A O 1
ATOM 2663 N N . SER A 1 339 ? 12.079 -1.567 -34.783 1.00 90.00 339 SER A N 1
ATOM 2664 C CA . SER A 1 339 ? 12.310 -2.972 -35.105 1.00 90.00 339 SER A CA 1
ATOM 2665 C C . SER A 1 339 ? 13.391 -3.140 -36.164 1.00 90.00 339 SER A C 1
ATOM 2667 O O . SER A 1 339 ? 13.638 -2.235 -36.967 1.00 90.00 339 SER A O 1
ATOM 2669 N N . THR A 1 340 ? 14.022 -4.309 -36.160 1.00 87.62 340 THR A N 1
ATOM 2670 C CA . THR A 1 340 ? 14.894 -4.801 -37.234 1.00 87.62 340 THR A CA 1
ATOM 2671 C C . THR A 1 340 ? 14.112 -5.343 -38.435 1.00 87.62 340 THR A C 1
ATOM 2673 O O . THR A 1 340 ? 14.683 -5.536 -39.511 1.00 87.62 340 THR A O 1
ATOM 2676 N N . HIS A 1 341 ? 12.801 -5.556 -38.291 1.00 82.00 341 HIS A N 1
ATOM 2677 C CA . HIS A 1 341 ? 11.933 -6.012 -39.374 1.00 82.00 341 HIS A CA 1
ATOM 2678 C C . HIS A 1 341 ? 11.720 -4.905 -40.426 1.00 82.00 341 HIS A C 1
ATOM 2680 O O . HIS A 1 341 ? 11.512 -3.730 -40.113 1.00 82.00 341 HIS A O 1
ATOM 2686 N N . VAL A 1 342 ? 11.820 -5.265 -41.713 1.00 58.47 342 VAL A N 1
ATOM 2687 C CA . VAL A 1 342 ? 11.788 -4.322 -42.849 1.00 58.47 342 VAL A CA 1
ATOM 2688 C C . VAL A 1 342 ? 10.348 -3.969 -43.250 1.00 58.47 342 VAL A C 1
ATOM 2690 O O . VAL A 1 342 ? 9.458 -4.812 -43.251 1.00 58.47 342 VAL A O 1
ATOM 2693 N N . ARG A 1 343 ? 10.174 -2.712 -43.681 1.00 51.59 343 ARG A N 1
ATOM 2694 C CA . ARG A 1 343 ? 8.977 -1.960 -44.128 1.00 51.59 343 ARG A CA 1
ATOM 2695 C C . ARG A 1 343 ? 8.015 -2.593 -45.172 1.00 51.59 343 ARG A C 1
ATOM 2697 O O . ARG A 1 343 ? 7.245 -1.848 -45.773 1.00 51.59 343 ARG A O 1
ATOM 2704 N N . GLU A 1 344 ? 8.027 -3.903 -45.415 1.00 42.81 344 GLU A N 1
ATOM 2705 C CA . GLU A 1 344 ? 7.150 -4.573 -46.402 1.00 42.81 344 GLU A CA 1
ATOM 2706 C C . GLU A 1 344 ? 6.123 -5.554 -45.822 1.00 42.81 344 GLU A C 1
ATOM 2708 O O . GLU A 1 344 ? 5.231 -5.983 -46.554 1.00 42.81 344 GLU A O 1
ATOM 2713 N N . GLN A 1 345 ? 6.166 -5.860 -44.525 1.00 44.66 345 GLN A N 1
ATOM 2714 C CA . GLN A 1 345 ? 4.990 -6.402 -43.847 1.00 44.66 345 GLN A CA 1
ATOM 2715 C C . GLN A 1 345 ? 4.243 -5.239 -43.205 1.00 44.66 345 GLN A C 1
ATOM 2717 O O . GLN A 1 345 ? 4.814 -4.461 -42.444 1.00 44.66 345 GLN A O 1
ATOM 2722 N N . GLU A 1 346 ? 2.987 -5.069 -43.615 1.00 51.47 346 GLU A N 1
ATOM 2723 C CA . GLU A 1 346 ? 2.038 -4.145 -43.009 1.00 51.47 346 GLU A CA 1
ATOM 2724 C C . GLU A 1 346 ? 2.023 -4.408 -41.501 1.00 51.47 346 GLU A C 1
ATOM 2726 O O . GLU A 1 346 ? 1.395 -5.364 -41.055 1.00 51.47 346 GLU A O 1
ATOM 2731 N N . ILE A 1 347 ? 2.744 -3.593 -40.722 1.00 54.66 347 ILE A N 1
ATOM 2732 C CA . ILE A 1 347 ? 2.580 -3.568 -39.269 1.00 54.66 347 ILE A CA 1
ATOM 2733 C C . ILE A 1 347 ? 1.101 -3.310 -39.059 1.00 54.66 347 ILE A C 1
ATOM 2735 O O . ILE A 1 347 ? 0.627 -2.239 -39.442 1.00 54.66 347 ILE A O 1
ATOM 2739 N N . VAL A 1 348 ? 0.383 -4.298 -38.532 1.00 57.75 348 VAL A N 1
ATOM 2740 C CA . VAL A 1 348 ? -1.058 -4.197 -38.309 1.00 57.75 348 VAL A CA 1
ATOM 2741 C C . VAL A 1 348 ? -1.255 -3.152 -37.212 1.00 57.75 348 VAL A C 1
ATOM 2743 O O . VAL A 1 348 ? -0.911 -3.424 -36.059 1.00 57.75 348 VAL A O 1
ATOM 2746 N N . PRO A 1 349 ? -1.717 -1.932 -37.541 1.00 53.25 349 PRO A N 1
ATOM 2747 C CA . PRO A 1 349 ? -1.937 -0.904 -36.552 1.00 53.25 349 PRO A CA 1
ATOM 2748 C C . PRO A 1 349 ? -3.389 -1.057 -36.104 1.00 53.25 349 PRO A C 1
ATOM 2750 O O . PRO A 1 349 ? -4.272 -0.462 -36.727 1.00 53.25 349 PRO A O 1
ATOM 2753 N N . PHE A 1 350 ? -3.580 -1.828 -35.031 1.00 52.03 350 PHE A N 1
ATOM 2754 C CA . PHE A 1 350 ? -4.857 -2.087 -34.349 1.00 52.03 350 PHE A CA 1
ATOM 2755 C C . PHE A 1 350 ? -5.848 -3.007 -35.083 1.00 52.03 350 PHE A C 1
ATOM 2757 O O . PHE A 1 350 ? -6.038 -2.875 -36.316 1.00 52.03 350 PHE A O 1
#

Secondary structure (DSSP, 8-state):
-HHHHHHTT--THHHHHHHHHHHHHHHHHHH-GGGHHHHT-HHHHHHHHHHHHHHHHHHHHHTT-SGGGGHHHH-HHHHHHHHHHHHIIIIIIIIIIITT-TTTHHHHHHHHHH---HHHHHHHHHHHHHHHHHHHHHHHHHHHHHHHTTPPTTTHHHHTGGGGGGGGGGHHHHHHHHHHHHHH-TTS--SS--GGGHHHHHHHHHHHHHHHHHHHHHTT--HHHHHHHHHHHHPPTT-EEEEE--HHHHHHHHHHHHHHSTTTTTTT--EEEE-TTS-HHHHHHS-PPPTTS---TTEEEEEEPTT----S---TT-EEEEEEE--GGGT--EEEEEESS-TTS-----

Mean predicted aligned error: 10.17 Å

Solvent-accessible surface area (backbone atoms only — not comparable to full-atom values): 18905 Å² total; per-residue (Å²): 109,55,72,62,28,53,76,69,75,38,72,45,65,58,58,52,55,51,52,50,52,56,50,50,53,52,49,44,53,73,75,34,70,89,47,40,80,39,56,17,21,20,64,55,31,13,52,51,34,25,49,52,50,44,52,50,53,51,50,39,5,55,72,55,33,74,71,55,34,17,32,44,55,74,43,44,72,58,25,57,55,33,35,57,53,24,45,48,38,31,54,48,49,34,47,29,54,67,64,58,41,58,72,40,46,70,66,50,50,56,50,47,73,72,44,73,39,53,70,61,11,54,34,33,24,52,41,32,30,50,50,39,51,48,28,52,48,50,7,23,42,44,42,36,50,28,62,76,34,69,36,62,83,76,52,46,51,64,78,49,45,73,59,30,57,65,56,59,77,39,46,61,48,50,51,51,43,54,52,51,49,33,70,80,35,76,86,50,60,40,94,93,52,29,67,97,35,40,67,56,45,50,52,43,51,67,54,44,53,59,51,54,50,50,52,48,55,56,72,67,61,52,57,50,41,62,53,14,42,43,45,44,79,69,57,59,77,54,37,21,34,39,37,34,31,58,52,80,49,36,70,63,51,51,55,44,30,61,71,36,25,75,60,38,82,80,38,51,46,48,83,42,78,43,40,85,88,67,56,56,63,48,31,60,73,70,62,50,85,55,89,95,69,73,83,54,90,49,51,50,35,36,38,28,36,53,87,48,76,91,82,84,70,83,55,92,66,53,39,82,73,46,78,48,69,33,55,68,88,73,76,22,52,49,27,39,33,33,23,57,70,67,95,81,63,80,76,69,83,125

Foldseek 3Di:
DLVVCVVVVHDSVVVVVVVVVVVVLVVCVVPPVVCLVQLQQQVNLLVVLLVVLLVVLLVQCCVLHDVLSVLCVVCVPQLVVLLVVLCCLQVPVCPCQVLVCVLQVVVLVVLSRVGGGNLLNVLSSVLSNQSSNLSSSRSSVLSSLCVVLVNDPPCSCVVVSVSSNSSCVSSVSVLVNQVVSCVVPVPRQDPVRNDVSVVVSVVSVVVNVVVVVLVVVLVPDWVLLLVLLLCQVPPAQQAEEEEEDRSSCQVVSVVSSVVNHPPCVVSVYYYFYDYLPRPVVCCQPVVDDDPPRDHNPRHFKYKYDFPHDDDPDDDPQKDFPDWDWTPVSNVTGIMTMIGSDDPPPPSPND

Sequence (350 aa):
MMGIMMLKGINPMYGIFFGFAVLAYHLIDIYLPSLHSLTRNPLRGGLLTSAVVGISMLIIGATGGGGTLSVISIDAPRFFFALIVSIFDIVLVYSIFGMMIWPFICSAWKKISETKDMPTTFLAITIAGFTTAITIYVAALWTYESIIWNADWPWVMWTMGNNGRYISLTMIPILMLLAHLKHQYPDLPSLENPGKKSAAFAVGILLIIPISLLAGIHGQTYWTDDAAEVLDNNMEEGEDFLFIHDGTLGMHYLYTFHTGIDDVGQRNITGHWRAPDSGWQDELVNGVKMENRGNLSNVQWIVFAPGTYWTDGYLEDWNMSLLGQADFMNGGGNWEIWSTHVREQEIVPF

Nearest PDB structures (foldseek):
  8eau-assembly1_c  TM=3.599E-01  e=7.289E-01  Saccharomyces cerevisiae
  7u8r-assembly1_h  TM=3.955E-01  e=3.131E+00  Sus scrofa
  4u9l-assembly1_A  TM=2.886E-01  e=2.456E+00  Thermus thermophilus HB8
  9bry-assembly1_k  TM=3.202E-01  e=4.191E+00  Mus musculus
  3aou-assembly1_B  TM=3.513E-01  e=3.993E+00  Enterococcus hirae

pLDDT: mean 84.7, std 12.26, range [38.16, 97.75]

Radius of gyration: 25.47 Å; Cα contacts (8 Å, |Δi|>4): 473; chains: 1; bounding box: 58×38×82 Å